Protein AF-U2RTI6-F1 (afdb_monomer_lite)

Sequence (195 aa):
MFDGVLSLDVLSGPFPVLLFVAAAGVLIALLVRRPSARWLRRVALAAVGGLAAAIVVWLVCVRWLNLFGESLGAGNYAWLAAAFCGVALCAVSIGSRPRWRTVVAIVGIPVFLAAATVGINANYGLNRTLGGLLAITVPKPIALTPPTSAAHRYDTELWKHWRAPSDMPARGEVGTVRIPPTASGFRAREAGLYL

Radius of gyration: 24.18 Å; chains: 1; bounding box: 56×40×69 Å

Organism: NCBI:txid1358026

Structure (mmCIF, N/CA/C/O backbone):
data_AF-U2RTI6-F1
#
_entry.id   AF-U2RTI6-F1
#
loop_
_atom_site.group_PDB
_atom_site.id
_atom_site.type_symbol
_atom_site.label_atom_id
_atom_site.label_alt_id
_atom_site.label_comp_id
_atom_site.label_asym_id
_atom_site.label_entity_id
_atom_site.label_seq_id
_atom_site.pdbx_PDB_ins_code
_atom_site.Cartn_x
_atom_site.Cartn_y
_atom_site.Cartn_z
_atom_site.occupancy
_atom_site.B_iso_or_equiv
_atom_site.auth_seq_id
_atom_site.auth_comp_id
_atom_site.auth_asym_id
_atom_site.auth_atom_id
_atom_site.pdbx_PDB_model_num
ATOM 1 N N . MET A 1 1 ? 8.042 -23.537 -9.813 1.00 62.69 1 MET A N 1
ATOM 2 C CA . MET A 1 1 ? 6.791 -23.943 -9.104 1.00 62.69 1 MET A CA 1
ATOM 3 C C . MET A 1 1 ? 6.006 -22.737 -8.584 1.00 62.69 1 MET A C 1
ATOM 5 O O . MET A 1 1 ? 4.786 -22.772 -8.655 1.00 62.69 1 MET A O 1
ATOM 9 N N . PHE A 1 2 ? 6.654 -21.654 -8.129 1.00 80.44 2 PHE A N 1
ATOM 10 C CA . PHE A 1 2 ? 5.968 -20.412 -7.720 1.00 80.44 2 PHE A CA 1
ATOM 11 C C . PHE A 1 2 ? 5.831 -19.360 -8.838 1.00 80.44 2 PHE A 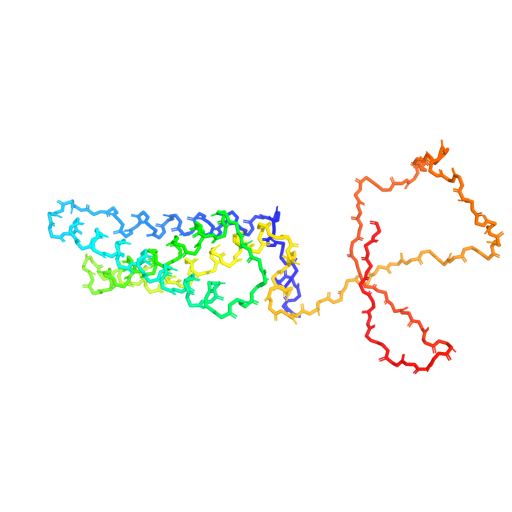C 1
ATOM 13 O O . PHE A 1 2 ? 5.302 -18.278 -8.601 1.00 80.44 2 PHE A O 1
ATOM 20 N N . ASP A 1 3 ? 6.261 -19.671 -10.061 1.00 80.00 3 ASP A N 1
ATOM 21 C CA . ASP A 1 3 ? 6.364 -18.718 -11.178 1.00 80.00 3 ASP A CA 1
ATOM 22 C C . ASP A 1 3 ? 5.008 -18.101 -11.564 1.00 80.00 3 ASP A C 1
ATOM 24 O O . ASP A 1 3 ? 4.929 -16.919 -11.899 1.00 80.00 3 ASP A O 1
ATOM 28 N N . GLY A 1 4 ? 3.913 -18.859 -11.426 1.00 82.38 4 GLY A N 1
ATOM 29 C CA . GLY A 1 4 ? 2.549 -18.352 -11.622 1.00 82.38 4 GLY A CA 1
ATOM 30 C C . GLY A 1 4 ? 2.143 -17.291 -10.594 1.00 82.38 4 GLY A C 1
ATOM 31 O O . GLY A 1 4 ? 1.571 -16.270 -10.954 1.00 82.38 4 GLY A O 1
ATOM 32 N N . VAL A 1 5 ? 2.497 -17.485 -9.319 1.00 83.38 5 VAL A N 1
ATOM 33 C CA . VAL A 1 5 ? 2.220 -16.502 -8.257 1.00 83.38 5 VAL A CA 1
ATOM 34 C C . VAL A 1 5 ? 3.103 -15.271 -8.443 1.00 83.38 5 VAL A C 1
ATOM 36 O O . VAL A 1 5 ? 2.623 -14.145 -8.397 1.00 83.38 5 VAL A O 1
ATOM 39 N N . LEU A 1 6 ? 4.390 -15.472 -8.726 1.00 84.88 6 LEU A N 1
ATOM 40 C CA . LEU A 1 6 ? 5.353 -14.388 -8.923 1.00 84.88 6 LEU A CA 1
ATOM 41 C C . LEU A 1 6 ? 5.080 -13.559 -10.187 1.00 84.88 6 LEU A C 1
ATOM 43 O O . LEU A 1 6 ? 5.524 -12.417 -10.273 1.00 84.88 6 LEU A O 1
ATOM 47 N N . SER A 1 7 ? 4.342 -14.098 -11.157 1.00 84.06 7 SER A N 1
ATOM 48 C CA . SER A 1 7 ? 3.951 -13.387 -12.378 1.00 84.06 7 SER A CA 1
ATOM 49 C C . SER A 1 7 ? 2.594 -12.684 -12.295 1.00 84.06 7 SER A C 1
ATOM 51 O O . SER A 1 7 ? 2.225 -12.016 -13.262 1.00 84.06 7 SER A O 1
ATOM 53 N N . LEU A 1 8 ? 1.880 -12.778 -11.162 1.00 84.38 8 LEU A N 1
ATOM 54 C CA . LEU A 1 8 ? 0.635 -12.039 -10.940 1.00 84.38 8 LEU A CA 1
ATOM 55 C C . LEU A 1 8 ? 0.866 -10.535 -11.094 1.00 84.38 8 LEU A C 1
ATOM 57 O O . LEU A 1 8 ? 1.773 -9.983 -10.469 1.00 84.38 8 LEU A O 1
ATOM 61 N N . ASP A 1 9 ? 0.022 -9.894 -11.905 1.00 85.38 9 ASP A N 1
ATOM 62 C CA . ASP A 1 9 ? 0.059 -8.452 -12.141 1.00 85.38 9 ASP A CA 1
ATOM 63 C C . ASP A 1 9 ? -0.489 -7.700 -10.915 1.00 85.38 9 ASP A C 1
ATOM 65 O O . ASP A 1 9 ? -1.642 -7.886 -10.510 1.00 85.38 9 ASP A O 1
ATOM 69 N N . VAL A 1 10 ? 0.361 -6.861 -10.322 1.00 87.62 10 VAL A N 1
ATOM 70 C CA . VAL A 1 10 ? 0.075 -6.059 -9.120 1.00 87.62 10 VAL A CA 1
ATOM 71 C C . VAL A 1 10 ? -0.213 -4.589 -9.434 1.00 87.62 10 VAL A C 1
ATOM 73 O O . VAL A 1 10 ? -0.367 -3.793 -8.513 1.00 87.62 10 VAL A O 1
ATOM 76 N N . LEU A 1 11 ? -0.297 -4.221 -10.713 1.00 84.75 11 LEU A N 1
ATOM 77 C CA . LEU A 1 11 ? -0.653 -2.878 -11.175 1.00 84.75 11 LEU A CA 1
ATOM 78 C C . LEU A 1 11 ? -2.063 -2.848 -11.769 1.00 84.75 11 LEU A C 1
ATOM 80 O O . LEU A 1 11 ? -2.879 -2.015 -11.390 1.00 84.75 11 LEU A O 1
ATOM 84 N N . SER A 1 12 ? -2.345 -3.749 -12.708 1.00 80.50 12 SER A N 1
ATOM 85 C CA . SER A 1 12 ? -3.535 -3.707 -13.573 1.00 80.50 12 SER A CA 1
ATOM 86 C C . SER A 1 12 ? -4.418 -4.953 -13.462 1.00 80.50 12 SER A C 1
ATOM 88 O O . SER A 1 12 ? -5.450 -5.039 -14.124 1.00 80.50 12 SER A O 1
ATOM 90 N N . GLY A 1 13 ? -3.994 -5.947 -12.678 1.00 82.50 13 GLY A N 1
ATOM 91 C CA . GLY A 1 13 ? -4.678 -7.231 -12.549 1.00 82.50 13 GLY A CA 1
ATOM 92 C C . GLY A 1 13 ? -5.863 -7.235 -11.570 1.00 82.50 13 GLY A C 1
ATOM 93 O O . GLY A 1 13 ? -6.182 -6.228 -10.939 1.00 82.50 13 GLY A O 1
ATOM 94 N N . PRO A 1 14 ? -6.501 -8.402 -11.368 1.00 87.25 14 PRO A N 1
ATOM 95 C CA . PRO A 1 14 ? -7.528 -8.579 -10.337 1.00 87.25 14 PRO A CA 1
ATOM 96 C C . PRO A 1 14 ? -6.951 -8.526 -8.914 1.00 87.25 14 PRO A C 1
ATOM 98 O O . PRO A 1 14 ? -7.682 -8.272 -7.959 1.00 87.25 14 PRO A O 1
ATOM 101 N N . PHE A 1 15 ? -5.646 -8.763 -8.751 1.00 90.12 15 PHE A N 1
ATOM 102 C CA . PHE A 1 15 ? -5.005 -8.862 -7.443 1.00 90.12 15 PHE A CA 1
ATOM 103 C C . PHE A 1 15 ? -5.108 -7.569 -6.608 1.00 90.12 15 PHE A C 1
ATOM 105 O O . PHE A 1 15 ? -5.599 -7.660 -5.480 1.00 90.12 15 PHE A O 1
ATOM 112 N N . PRO A 1 16 ? -4.746 -6.370 -7.117 1.00 92.25 16 PRO A N 1
ATOM 113 C CA . PRO A 1 16 ? -4.926 -5.120 -6.374 1.00 92.25 16 PRO A CA 1
ATOM 114 C C . PRO A 1 16 ? -6.377 -4.883 -5.955 1.00 92.25 16 PRO A C 1
ATOM 116 O O . PRO A 1 16 ? -6.635 -4.507 -4.815 1.00 92.25 16 PRO A O 1
ATOM 119 N N . VAL A 1 17 ? -7.335 -5.177 -6.842 1.00 94.00 17 VAL A N 1
ATOM 120 C CA . VAL A 1 17 ? -8.769 -5.030 -6.550 1.00 94.00 17 VAL A CA 1
ATOM 121 C C . VAL A 1 17 ? -9.174 -5.932 -5.386 1.00 94.00 17 VAL A C 1
ATOM 123 O O . VAL A 1 17 ? -9.771 -5.455 -4.424 1.00 94.00 17 VAL A O 1
ATOM 126 N N . LEU A 1 18 ? -8.810 -7.217 -5.428 1.00 95.38 18 LEU A N 1
ATOM 127 C CA . LEU A 1 18 ? -9.113 -8.167 -4.354 1.00 95.38 18 LEU A CA 1
ATOM 128 C C . LEU A 1 18 ? -8.464 -7.762 -3.026 1.00 95.38 18 LEU A C 1
ATOM 130 O O . LEU A 1 18 ? -9.099 -7.865 -1.978 1.00 95.38 18 LEU A O 1
ATOM 134 N N . LEU A 1 19 ? -7.228 -7.264 -3.062 1.00 96.06 19 LEU A N 1
ATOM 135 C CA . LEU A 1 19 ? -6.518 -6.793 -1.876 1.00 96.06 19 LEU A CA 1
ATOM 136 C C . LEU A 1 19 ? -7.187 -5.557 -1.260 1.00 96.06 19 LEU A C 1
ATOM 138 O O . LEU A 1 19 ? -7.370 -5.499 -0.044 1.00 96.06 19 LEU A O 1
ATOM 142 N N . PHE A 1 20 ? -7.610 -4.593 -2.080 1.00 96.62 20 PHE A N 1
ATOM 143 C CA . PHE A 1 20 ? -8.332 -3.410 -1.607 1.00 96.62 20 PHE A CA 1
ATOM 144 C C . PHE A 1 20 ? -9.724 -3.757 -1.078 1.00 96.62 20 PHE A C 1
ATOM 146 O O . PHE A 1 20 ? -10.130 -3.233 -0.040 1.00 96.62 20 PHE A O 1
ATOM 153 N N . VAL A 1 21 ? -10.429 -4.692 -1.721 1.00 97.69 21 VAL A N 1
ATOM 154 C CA . VAL A 1 21 ? -11.700 -5.230 -1.215 1.00 97.69 21 VAL A CA 1
ATOM 155 C C . VAL A 1 21 ? -11.493 -5.937 0.125 1.00 97.69 21 VAL A C 1
ATOM 157 O O . VAL A 1 21 ? -12.275 -5.721 1.050 1.00 97.69 21 VAL A O 1
ATOM 160 N N . ALA A 1 22 ? -10.424 -6.721 0.283 1.00 98.00 22 ALA A N 1
ATOM 161 C CA . ALA A 1 22 ? -10.091 -7.356 1.555 1.00 98.00 22 ALA A CA 1
ATOM 162 C C . ALA A 1 22 ? -9.787 -6.318 2.650 1.00 98.00 22 ALA A C 1
ATOM 164 O O . ALA A 1 22 ? -10.312 -6.431 3.758 1.00 98.00 22 ALA A O 1
ATOM 165 N N . ALA A 1 23 ? -9.010 -5.274 2.343 1.00 98.25 23 ALA A N 1
ATOM 166 C CA . ALA A 1 23 ? -8.721 -4.182 3.274 1.00 98.25 23 ALA A CA 1
ATOM 167 C C . ALA A 1 23 ? -9.995 -3.426 3.696 1.00 98.25 23 ALA A C 1
ATOM 169 O O . ALA A 1 23 ? -10.208 -3.178 4.886 1.00 98.25 23 ALA A O 1
ATOM 170 N N . ALA A 1 24 ? -10.883 -3.123 2.745 1.00 98.19 24 ALA A N 1
ATOM 171 C CA . ALA A 1 24 ? -12.187 -2.527 3.025 1.00 98.19 24 ALA A CA 1
ATOM 172 C C . ALA A 1 24 ? -13.065 -3.461 3.876 1.00 98.19 24 ALA A C 1
ATOM 174 O O . ALA A 1 24 ? -13.686 -3.020 4.842 1.00 98.19 24 ALA A O 1
ATOM 175 N N . GLY A 1 25 ? -13.067 -4.762 3.579 1.00 98.12 25 GLY A N 1
ATOM 176 C CA . GLY A 1 25 ? -13.774 -5.780 4.351 1.00 98.12 25 GLY A CA 1
ATOM 177 C C . GLY A 1 25 ? -13.293 -5.862 5.799 1.00 98.12 25 GLY A C 1
ATOM 178 O O . GLY A 1 25 ? -14.116 -5.875 6.712 1.00 98.12 25 GLY A O 1
ATOM 179 N N . VAL A 1 26 ? -11.977 -5.833 6.034 1.00 97.94 26 VAL A N 1
ATOM 180 C CA . VAL A 1 26 ? -11.382 -5.761 7.381 1.00 97.94 26 VAL A CA 1
ATOM 181 C C . VAL A 1 26 ? -11.828 -4.489 8.098 1.00 97.94 26 VAL A C 1
ATOM 183 O O . VAL A 1 26 ? -12.285 -4.555 9.242 1.00 97.94 26 VAL A O 1
ATOM 186 N N . LEU A 1 27 ? -11.737 -3.335 7.430 1.00 97.81 27 LEU A N 1
ATOM 187 C CA . LEU A 1 27 ? -12.142 -2.047 7.989 1.00 97.81 27 LEU A CA 1
ATOM 188 C C . LEU A 1 27 ? -13.609 -2.080 8.441 1.00 97.81 27 LEU A C 1
ATOM 190 O O . LEU A 1 27 ? -13.915 -1.782 9.598 1.00 97.81 27 LEU A O 1
ATOM 194 N N . ILE A 1 28 ? -14.507 -2.515 7.555 1.00 97.31 28 ILE A N 1
ATOM 195 C CA . ILE A 1 28 ? -15.941 -2.655 7.829 1.00 97.31 28 ILE A CA 1
ATOM 196 C C . ILE A 1 28 ? -16.163 -3.647 8.972 1.00 97.31 28 ILE A C 1
ATOM 198 O O . ILE A 1 28 ? -16.856 -3.330 9.938 1.00 97.31 28 ILE A O 1
ATOM 202 N N . ALA A 1 29 ? -15.533 -4.821 8.924 1.00 96.12 29 ALA A N 1
ATOM 203 C CA . ALA A 1 29 ? -15.685 -5.848 9.945 1.00 96.12 29 ALA A CA 1
ATOM 204 C C . ALA A 1 29 ? -15.277 -5.343 11.339 1.00 96.12 29 ALA A C 1
ATOM 206 O O . ALA A 1 29 ? -15.943 -5.663 12.327 1.00 96.12 29 ALA A O 1
ATOM 207 N N . LEU A 1 30 ? -14.230 -4.517 11.445 1.00 95.31 30 LEU A N 1
ATOM 208 C CA . LEU A 1 30 ? -13.786 -3.931 12.713 1.00 95.31 30 LEU A CA 1
ATOM 209 C C . LEU A 1 30 ? -14.650 -2.746 13.168 1.00 95.31 30 LEU A C 1
ATOM 211 O O . LEU A 1 30 ? -14.889 -2.613 14.376 1.00 95.31 30 LEU A O 1
ATOM 215 N N . LEU A 1 31 ? -15.149 -1.917 12.250 1.00 94.81 31 LEU A N 1
ATOM 216 C CA . LEU A 1 31 ? 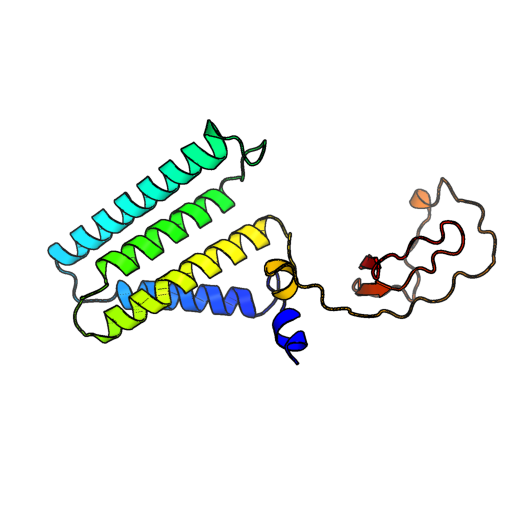-15.951 -0.733 12.576 1.00 94.81 31 LEU A CA 1
ATOM 217 C C . LEU A 1 31 ? -17.419 -1.054 12.874 1.00 94.81 31 LEU A C 1
ATOM 219 O O . LEU A 1 31 ? -17.979 -0.480 13.811 1.00 94.81 31 LEU A O 1
ATOM 223 N N . VAL A 1 32 ? -18.028 -1.991 12.141 1.00 92.56 32 VAL A N 1
ATOM 224 C CA . VAL A 1 32 ? -19.442 -2.364 12.282 1.00 92.56 32 VAL A CA 1
ATOM 225 C C . VAL A 1 32 ? -19.639 -3.140 13.579 1.00 92.56 32 VAL A C 1
ATOM 227 O O . VAL A 1 32 ? -19.458 -4.355 13.654 1.00 92.56 32 VAL A O 1
ATOM 230 N N . ARG A 1 33 ? -19.990 -2.419 14.642 1.00 88.69 33 ARG A N 1
ATOM 231 C CA . ARG A 1 33 ? -20.415 -2.948 15.943 1.00 88.69 33 ARG A CA 1
ATOM 232 C C . ARG A 1 33 ? -21.410 -1.979 16.578 1.00 88.69 33 ARG A C 1
ATOM 234 O O . ARG A 1 33 ? -21.496 -0.832 16.148 1.00 88.69 33 ARG A O 1
ATOM 241 N N . ARG A 1 34 ? -22.138 -2.417 17.617 1.00 85.75 34 ARG A N 1
ATOM 242 C CA . ARG A 1 34 ? -23.064 -1.531 18.346 1.00 85.75 34 ARG A CA 1
ATOM 243 C C . ARG A 1 34 ? -22.311 -0.268 18.799 1.00 85.75 34 ARG A C 1
ATOM 245 O O . ARG A 1 34 ? -21.327 -0.405 19.539 1.00 85.75 34 ARG A O 1
ATOM 252 N N . PRO A 1 35 ? -22.713 0.929 18.336 1.00 81.31 35 PRO A N 1
ATOM 253 C CA . PRO A 1 35 ? -21.982 2.148 18.627 1.00 81.31 35 PRO A CA 1
ATOM 254 C C . PRO A 1 35 ? -22.082 2.433 20.124 1.00 81.31 35 PRO A C 1
ATOM 256 O O . PRO A 1 35 ? -23.162 2.486 20.701 1.00 81.31 35 PRO A O 1
ATOM 259 N N . SER A 1 36 ? -20.930 2.580 20.769 1.00 91.75 36 SER A N 1
ATOM 260 C CA . SER A 1 36 ? -20.842 3.028 22.156 1.00 91.75 36 SER A CA 1
ATOM 261 C C . SER A 1 36 ? -19.836 4.162 22.228 1.00 91.75 36 SER A C 1
ATOM 263 O O . SER A 1 36 ? -18.817 4.130 21.535 1.00 91.75 36 SER A O 1
ATOM 265 N N . ALA A 1 37 ? -20.069 5.142 23.101 1.00 92.62 37 ALA A N 1
ATOM 266 C CA . ALA A 1 37 ? -19.155 6.274 23.267 1.00 92.62 37 ALA A CA 1
ATOM 267 C C . ALA A 1 37 ? -17.725 5.829 23.627 1.00 92.62 37 ALA A C 1
ATOM 269 O O . ALA A 1 37 ? -16.750 6.489 23.282 1.00 92.62 37 ALA A O 1
ATOM 270 N N . ARG A 1 38 ? -17.567 4.689 24.316 1.00 92.12 38 ARG A N 1
ATOM 271 C CA . ARG A 1 38 ? -16.248 4.095 24.592 1.00 92.12 38 ARG A CA 1
ATOM 272 C C . ARG A 1 38 ? -15.581 3.577 23.318 1.00 92.12 38 ARG A C 1
ATOM 274 O O . ARG A 1 38 ? -14.394 3.812 23.132 1.00 92.12 38 ARG A O 1
ATOM 281 N N . TRP A 1 39 ? -16.323 2.890 22.449 1.00 93.00 39 TRP A N 1
ATOM 282 C CA . TRP A 1 39 ? -15.784 2.398 21.182 1.00 93.00 39 TRP A CA 1
ATOM 283 C C . TRP A 1 39 ? -15.445 3.538 20.219 1.00 93.00 39 TRP A C 1
ATOM 285 O O . TRP A 1 39 ? -14.333 3.574 19.706 1.00 93.00 39 TRP A O 1
ATOM 295 N N . LEU A 1 40 ? -16.352 4.501 20.039 1.00 93.94 40 LEU A N 1
ATOM 296 C CA . LEU A 1 40 ? -16.123 5.648 19.157 1.00 93.94 40 LEU A CA 1
ATOM 297 C C . LEU A 1 40 ? -14.894 6.457 19.589 1.00 93.94 40 LEU A C 1
ATOM 299 O O . LEU A 1 40 ? -14.059 6.785 18.753 1.00 93.94 40 LEU A O 1
ATOM 303 N N . ARG A 1 41 ? -14.713 6.684 20.900 1.00 95.19 41 ARG A N 1
ATOM 304 C CA . ARG A 1 41 ? -13.489 7.308 21.428 1.00 95.19 41 ARG A CA 1
ATOM 305 C C . ARG A 1 41 ? -12.234 6.493 21.123 1.00 95.19 41 ARG A C 1
ATOM 307 O O . ARG A 1 41 ? -11.230 7.076 20.741 1.00 95.19 41 ARG A O 1
ATOM 314 N N . ARG A 1 42 ? -12.272 5.162 21.254 1.00 94.94 42 ARG A N 1
ATOM 315 C CA . ARG A 1 42 ? -11.124 4.302 20.907 1.00 94.94 42 ARG A CA 1
ATOM 316 C C . ARG A 1 42 ? -10.766 4.392 19.426 1.00 94.94 42 ARG A C 1
ATOM 318 O O . ARG A 1 42 ? -9.589 4.486 19.115 1.00 94.94 42 ARG A O 1
ATOM 325 N N . VAL A 1 43 ? -11.759 4.392 18.536 1.00 95.56 43 VAL A N 1
ATOM 326 C CA . VAL A 1 43 ? -11.537 4.558 17.089 1.00 95.56 43 VAL A CA 1
ATOM 327 C C . VAL A 1 43 ? -10.953 5.930 16.782 1.00 95.56 43 VAL A C 1
ATOM 329 O O . VAL A 1 43 ? -9.972 6.011 16.054 1.00 95.56 43 VAL A O 1
ATOM 332 N N . ALA A 1 44 ? -11.508 6.995 17.366 1.00 96.88 44 ALA A N 1
ATOM 333 C CA . ALA A 1 44 ? -11.001 8.349 17.174 1.00 96.88 44 ALA A CA 1
ATOM 334 C C . ALA A 1 44 ? -9.544 8.477 17.648 1.00 96.88 44 ALA A C 1
ATOM 336 O O . ALA A 1 44 ? -8.701 8.978 16.911 1.00 96.88 44 ALA A O 1
ATOM 337 N N . LEU A 1 45 ? -9.224 7.953 18.836 1.00 97.88 45 LEU A N 1
ATOM 338 C CA . LEU A 1 45 ? -7.854 7.935 19.353 1.00 97.88 45 LEU A CA 1
ATOM 339 C C . LEU A 1 45 ? -6.916 7.090 18.484 1.00 97.88 45 LEU A C 1
ATOM 341 O O . LEU A 1 45 ? -5.781 7.495 18.259 1.00 97.88 45 LEU A O 1
ATOM 345 N N . ALA A 1 46 ? -7.380 5.952 17.961 1.00 97.62 46 ALA A N 1
ATOM 346 C CA . ALA A 1 46 ? -6.599 5.132 17.038 1.00 97.62 46 ALA A CA 1
ATOM 347 C C . ALA A 1 46 ? -6.315 5.865 15.721 1.00 97.62 46 ALA A C 1
ATOM 349 O O . ALA A 1 46 ? -5.187 5.834 15.244 1.00 97.62 46 ALA A O 1
ATOM 350 N N . ALA A 1 47 ? -7.307 6.559 15.158 1.00 98.19 47 ALA A N 1
ATOM 351 C CA . ALA A 1 47 ? -7.137 7.347 13.942 1.00 98.19 47 ALA A CA 1
ATOM 352 C C . ALA A 1 47 ? -6.155 8.509 14.158 1.00 98.19 47 ALA A C 1
ATOM 354 O O . ALA A 1 47 ? -5.244 8.695 13.359 1.00 98.19 47 ALA A O 1
ATOM 355 N N . VAL A 1 48 ? -6.283 9.243 15.268 1.00 98.50 48 VAL A N 1
ATOM 356 C CA . VAL A 1 48 ? -5.351 10.326 15.623 1.00 98.50 48 VAL A CA 1
ATOM 357 C C . VAL A 1 48 ? -3.940 9.784 15.854 1.00 98.50 48 VAL A C 1
ATOM 359 O O . VAL A 1 48 ? -2.984 10.332 15.315 1.00 98.50 48 VAL A O 1
ATOM 362 N N . GLY A 1 49 ? -3.798 8.692 16.609 1.00 98.56 49 GLY A N 1
ATOM 363 C CA . GLY A 1 49 ? -2.503 8.063 16.875 1.00 98.56 49 GLY A CA 1
ATOM 364 C C . GLY A 1 49 ? -1.841 7.511 15.612 1.00 98.56 49 GLY A C 1
ATOM 365 O O . GLY A 1 49 ? -0.647 7.715 15.408 1.00 98.56 49 GLY A O 1
ATOM 366 N N . GLY A 1 50 ? -2.615 6.870 14.733 1.00 98.56 50 GLY A N 1
ATOM 367 C CA . GLY A 1 50 ? -2.142 6.396 13.433 1.00 98.56 50 GLY A CA 1
ATOM 368 C C . GLY A 1 50 ? -1.697 7.547 12.533 1.00 98.56 50 GLY A C 1
ATOM 369 O O . GLY A 1 50 ? -0.597 7.513 11.988 1.00 98.56 50 GLY A O 1
ATOM 370 N N . LEU A 1 51 ? -2.495 8.610 12.436 1.00 98.62 51 LEU A N 1
ATOM 371 C CA . LEU A 1 51 ? -2.131 9.786 11.649 1.00 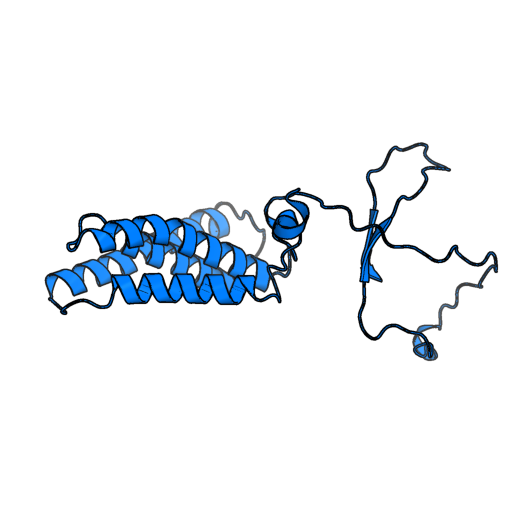98.62 51 LEU A CA 1
ATOM 372 C C . LEU A 1 51 ? -0.872 10.471 12.198 1.00 98.62 51 LEU A C 1
ATOM 374 O O . LEU A 1 51 ? 0.017 10.817 11.427 1.00 98.62 51 LEU A O 1
ATOM 378 N N . ALA A 1 52 ? -0.757 10.614 13.520 1.00 98.69 52 ALA A N 1
ATOM 379 C CA . ALA A 1 52 ? 0.440 11.154 14.157 1.00 98.69 52 ALA A CA 1
ATOM 380 C C . ALA A 1 52 ? 1.679 10.297 13.850 1.00 98.69 52 ALA A C 1
ATOM 382 O O . ALA A 1 52 ? 2.720 10.841 13.492 1.00 98.69 52 ALA A O 1
ATOM 383 N N . ALA A 1 53 ? 1.564 8.967 13.911 1.00 98.56 53 ALA A N 1
ATOM 384 C CA . ALA A 1 53 ? 2.650 8.061 13.542 1.00 98.56 53 ALA A CA 1
ATOM 385 C C . ALA A 1 53 ? 3.047 8.202 12.061 1.00 98.56 53 ALA A C 1
ATOM 387 O O . ALA A 1 53 ? 4.236 8.289 11.758 1.00 98.56 53 ALA A O 1
ATOM 388 N N . ALA A 1 54 ? 2.077 8.307 11.145 1.00 98.38 54 ALA A N 1
ATOM 389 C CA . ALA A 1 54 ? 2.348 8.565 9.729 1.00 98.38 54 ALA A CA 1
ATOM 390 C C . ALA A 1 54 ? 3.072 9.903 9.513 1.00 98.38 54 ALA A C 1
ATOM 392 O O . ALA A 1 54 ? 4.017 9.967 8.729 1.00 98.38 54 ALA A O 1
ATOM 393 N N . ILE A 1 55 ? 2.670 10.958 10.231 1.00 98.44 55 ILE A N 1
ATOM 394 C CA . ILE A 1 55 ? 3.327 12.272 10.186 1.00 98.44 55 ILE A CA 1
ATOM 395 C C . ILE A 1 55 ? 4.760 12.178 10.706 1.00 98.44 55 ILE A C 1
ATOM 397 O O . ILE A 1 55 ? 5.657 12.732 10.080 1.00 98.44 55 ILE A O 1
ATOM 401 N N . VAL A 1 56 ? 5.000 11.467 11.811 1.00 98.56 56 VAL A N 1
ATOM 402 C CA . VAL A 1 56 ? 6.354 11.256 12.345 1.00 98.56 56 VAL A CA 1
ATOM 403 C C . VAL A 1 56 ? 7.225 10.520 11.329 1.00 98.56 56 VAL A C 1
ATOM 405 O O . VAL A 1 56 ? 8.339 10.958 11.061 1.00 98.56 56 VAL A O 1
ATOM 408 N N . VAL A 1 57 ? 6.718 9.452 10.706 1.00 97.94 57 VAL A N 1
ATOM 409 C CA . VAL A 1 57 ? 7.456 8.716 9.666 1.00 97.94 57 VAL A CA 1
ATOM 410 C C . VAL A 1 57 ? 7.737 9.598 8.454 1.00 97.94 57 VAL A C 1
ATOM 412 O O . VAL A 1 57 ? 8.860 9.614 7.962 1.00 97.94 57 VAL A O 1
ATOM 415 N N . TRP A 1 58 ? 6.760 10.379 7.997 1.00 97.50 58 TRP A N 1
ATOM 416 C CA . TRP A 1 58 ? 6.972 11.347 6.924 1.00 97.50 58 TRP A CA 1
ATOM 417 C C . TRP A 1 58 ? 8.026 12.401 7.298 1.00 97.50 58 TRP A C 1
ATOM 419 O O . TRP A 1 58 ? 8.939 12.657 6.513 1.00 97.50 58 TRP A O 1
ATOM 429 N N . LEU A 1 59 ? 7.950 12.977 8.501 1.00 97.69 59 LEU A N 1
ATOM 430 C CA . LEU A 1 59 ? 8.914 13.964 8.988 1.00 97.69 59 LEU A CA 1
ATOM 431 C C . LEU A 1 59 ? 10.326 13.382 9.019 1.00 97.69 59 LEU A C 1
ATOM 433 O O . LEU A 1 59 ? 11.249 13.975 8.471 1.00 97.69 59 LEU A O 1
ATOM 437 N N . VAL A 1 60 ? 10.493 12.204 9.613 1.00 98.06 60 VAL A N 1
ATOM 438 C CA . VAL A 1 60 ? 11.804 11.567 9.743 1.00 98.06 60 VAL A CA 1
ATOM 439 C C . VAL A 1 60 ? 12.335 11.150 8.371 1.00 98.06 60 VAL A C 1
ATOM 441 O O . VAL A 1 60 ? 13.414 11.583 7.980 1.00 98.06 60 VAL A O 1
ATOM 444 N N . CYS A 1 61 ? 11.589 10.350 7.610 1.00 97.25 61 CYS A N 1
ATOM 445 C CA . CYS A 1 61 ? 12.088 9.737 6.378 1.00 97.25 61 CYS A CA 1
ATOM 446 C C . CYS A 1 61 ? 12.144 10.708 5.193 1.00 97.25 61 CYS A C 1
ATOM 448 O O . CYS A 1 61 ? 13.102 10.681 4.422 1.00 97.25 61 CYS A O 1
ATOM 450 N N . V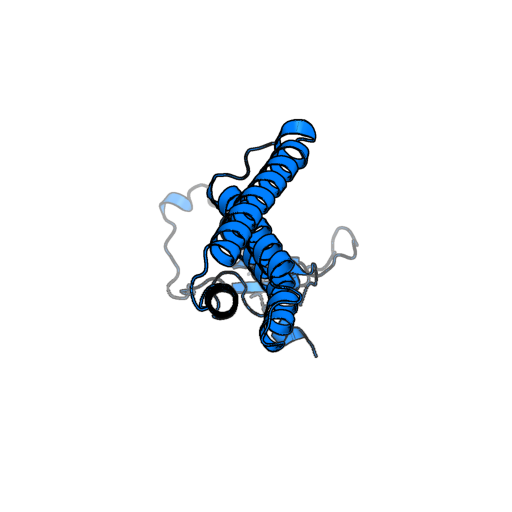AL A 1 62 ? 11.124 11.551 5.022 1.00 95.81 62 VAL A N 1
ATOM 451 C CA . VAL A 1 62 ? 11.010 12.430 3.848 1.00 95.81 62 VAL A CA 1
ATOM 452 C C . VAL A 1 62 ? 11.599 13.802 4.139 1.00 95.81 62 VAL A C 1
ATOM 454 O O . VAL A 1 62 ? 12.362 14.314 3.329 1.00 95.81 62 VAL A O 1
ATOM 457 N N . ARG A 1 63 ? 11.273 14.411 5.286 1.00 94.50 63 ARG A N 1
ATOM 458 C CA . ARG A 1 63 ? 11.695 15.790 5.571 1.00 94.50 63 ARG A CA 1
ATOM 459 C C . ARG A 1 63 ? 13.108 15.892 6.151 1.00 94.50 63 ARG A C 1
ATOM 461 O O . ARG A 1 63 ? 13.841 16.778 5.731 1.00 94.50 63 ARG A O 1
ATOM 468 N N . TRP A 1 64 ? 13.471 15.066 7.131 1.00 96.75 64 TRP A N 1
ATOM 469 C CA . TRP A 1 64 ? 14.749 15.189 7.848 1.00 96.75 64 TRP A CA 1
ATOM 470 C C . TRP A 1 64 ? 15.867 14.389 7.197 1.00 96.75 64 TRP A C 1
ATOM 472 O O . TRP A 1 64 ? 16.927 14.937 6.919 1.00 96.75 64 TRP A O 1
ATOM 482 N N . LEU A 1 65 ? 15.627 13.103 6.940 1.00 97.56 65 LEU A N 1
ATOM 483 C CA . LEU A 1 65 ? 16.615 12.222 6.318 1.00 97.56 65 LEU A CA 1
ATOM 484 C C . LEU A 1 65 ? 16.693 12.397 4.797 1.00 97.56 65 LEU A C 1
ATOM 486 O O . LEU A 1 65 ? 17.639 11.905 4.191 1.00 97.56 65 LEU A O 1
ATOM 490 N N . ASN A 1 66 ? 15.710 13.073 4.187 1.00 95.62 66 ASN A N 1
ATOM 491 C CA . ASN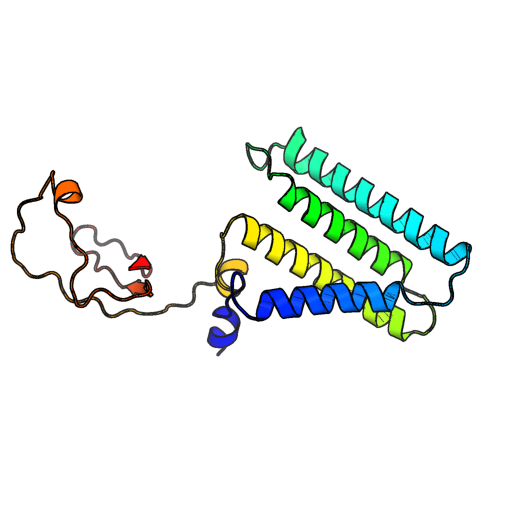 A 1 66 ? 15.610 13.293 2.742 1.00 95.62 66 ASN A CA 1
ATOM 492 C C . ASN A 1 66 ? 15.881 12.019 1.917 1.00 95.62 66 ASN A C 1
ATOM 494 O O . ASN A 1 66 ? 16.582 12.060 0.907 1.00 95.62 66 ASN A O 1
ATOM 498 N N . LEU A 1 67 ? 15.332 10.875 2.348 1.00 95.56 67 LEU A N 1
ATOM 499 C CA . LEU A 1 67 ? 15.658 9.565 1.764 1.00 95.56 67 LEU A CA 1
ATOM 500 C C . LEU A 1 67 ? 15.288 9.444 0.279 1.00 95.56 67 LEU A C 1
ATOM 502 O O . LEU A 1 67 ? 15.778 8.549 -0.401 1.00 95.56 67 LEU A O 1
ATOM 506 N N . PHE A 1 68 ? 14.416 10.325 -0.209 1.00 90.62 68 PHE A N 1
ATOM 507 C CA . PHE A 1 68 ? 13.859 10.267 -1.557 1.00 90.62 68 PHE A CA 1
ATOM 508 C C . PHE A 1 68 ? 14.300 11.429 -2.452 1.00 90.62 68 PHE A C 1
ATOM 510 O O . PHE A 1 68 ? 14.013 11.402 -3.641 1.00 90.62 68 PHE A O 1
ATOM 517 N N . GLY A 1 69 ? 14.964 12.458 -1.915 1.00 92.50 69 GLY A N 1
ATOM 518 C CA . GLY A 1 69 ? 15.386 13.646 -2.673 1.00 92.50 69 GLY A CA 1
ATOM 519 C C . GLY A 1 69 ? 14.252 14.580 -3.124 1.00 92.50 69 GLY A C 1
ATOM 520 O O . GLY A 1 69 ? 14.508 15.746 -3.414 1.00 92.50 69 GLY A O 1
ATOM 521 N N . GLU A 1 70 ? 13.008 14.103 -3.146 1.00 90.50 70 GLU A N 1
ATOM 522 C CA . GLU A 1 70 ? 11.829 14.855 -3.565 1.00 90.50 70 GLU A CA 1
ATOM 523 C C . GLU A 1 70 ? 10.565 14.484 -2.770 1.00 90.50 70 GLU A C 1
ATOM 525 O O . GLU A 1 70 ? 10.530 13.553 -1.958 1.00 90.50 70 GLU A O 1
ATOM 530 N N . SER A 1 71 ? 9.497 15.254 -2.994 1.00 91.56 71 SER A N 1
ATOM 531 C CA . SER A 1 71 ? 8.178 14.961 -2.434 1.00 91.56 71 SER A CA 1
ATOM 532 C C . SER A 1 71 ? 7.594 13.707 -3.080 1.00 91.56 71 SER A C 1
ATOM 534 O O . SER A 1 71 ? 7.500 13.619 -4.299 1.00 91.56 71 SER A O 1
ATOM 536 N N . LEU A 1 72 ? 7.092 12.781 -2.259 1.00 92.06 72 LEU A N 1
ATOM 537 C CA . LEU A 1 72 ? 6.417 11.576 -2.748 1.00 92.06 72 LEU A CA 1
ATOM 538 C C . LEU A 1 72 ? 5.042 11.881 -3.366 1.00 92.06 72 LEU A C 1
ATOM 540 O O . LEU A 1 72 ? 4.446 11.015 -3.995 1.00 92.06 72 LEU A O 1
ATOM 544 N N . GLY A 1 73 ? 4.507 13.087 -3.172 1.00 94.56 73 GLY A N 1
ATOM 545 C CA . GLY A 1 73 ? 3.186 13.469 -3.663 1.00 94.56 73 GLY A CA 1
ATOM 546 C C . GLY A 1 73 ? 2.028 13.012 -2.766 1.00 94.56 73 GLY A C 1
ATOM 547 O O . GLY A 1 73 ? 2.126 12.080 -1.964 1.00 94.56 73 GLY A O 1
ATOM 548 N N . ALA A 1 74 ? 0.892 13.701 -2.907 1.00 95.31 74 ALA A N 1
ATOM 549 C CA . ALA A 1 74 ? -0.256 13.565 -2.008 1.00 95.31 74 ALA A CA 1
ATOM 550 C C . ALA A 1 74 ? -0.851 12.147 -1.976 1.00 95.31 74 ALA A C 1
ATOM 552 O O . ALA A 1 74 ? -1.236 11.672 -0.909 1.00 95.31 74 ALA A O 1
ATOM 553 N N . GLY A 1 75 ? -0.880 11.450 -3.118 1.00 95.81 75 GLY A N 1
ATOM 554 C CA . GLY A 1 75 ? -1.391 10.079 -3.194 1.00 95.81 75 GLY A CA 1
ATOM 555 C C . GLY A 1 75 ? -0.604 9.103 -2.314 1.00 95.81 75 GLY A C 1
ATOM 556 O O . GLY A 1 75 ? -1.194 8.284 -1.612 1.00 95.81 75 GLY A O 1
ATOM 557 N N . ASN A 1 76 ? 0.723 9.228 -2.276 1.00 96.88 76 ASN A N 1
ATOM 558 C CA . ASN A 1 76 ? 1.579 8.363 -1.462 1.00 96.88 76 ASN A CA 1
ATOM 559 C C . ASN A 1 76 ? 1.476 8.692 0.032 1.00 96.88 76 ASN A C 1
ATOM 561 O O . ASN A 1 76 ? 1.461 7.788 0.867 1.00 96.88 76 ASN A O 1
ATOM 565 N N . TYR A 1 77 ? 1.309 9.970 0.378 1.00 97.19 77 TYR A N 1
ATOM 566 C CA . TYR A 1 77 ? 1.040 10.378 1.758 1.00 97.19 77 TYR A CA 1
ATOM 567 C C . TYR A 1 77 ? -0.329 9.901 2.258 1.00 97.19 77 TYR A C 1
ATOM 569 O O . TYR A 1 77 ? -0.448 9.507 3.418 1.00 97.19 77 TYR A O 1
ATOM 577 N N . ALA A 1 78 ? -1.342 9.857 1.389 1.00 97.88 78 ALA A N 1
ATOM 578 C CA . ALA A 1 78 ? -2.644 9.287 1.724 1.00 97.88 78 ALA A CA 1
ATOM 579 C C . ALA A 1 78 ? -2.550 7.779 2.011 1.00 97.88 78 ALA A C 1
ATOM 581 O O . ALA A 1 78 ? -3.097 7.319 3.013 1.00 97.88 78 ALA A O 1
ATOM 582 N N . TRP A 1 79 ? -1.806 7.018 1.199 1.00 98.19 79 TRP A N 1
ATOM 583 C CA . TRP A 1 79 ? -1.554 5.594 1.457 1.00 98.19 79 TRP A CA 1
ATOM 584 C C . TRP A 1 79 ? -0.791 5.356 2.759 1.00 98.19 79 TRP A C 1
ATOM 586 O O . TRP A 1 79 ? -1.159 4.464 3.525 1.00 98.19 79 TRP A O 1
ATOM 596 N N . LEU A 1 80 ? 0.221 6.180 3.042 1.00 98.12 80 LEU A N 1
ATOM 597 C CA . LEU A 1 80 ? 0.955 6.137 4.304 1.00 98.12 80 LEU A CA 1
ATOM 598 C C . LEU A 1 80 ? 0.005 6.354 5.493 1.00 98.12 80 LEU A C 1
ATOM 600 O O . LEU A 1 80 ? -0.054 5.524 6.398 1.00 98.12 80 LEU A O 1
ATOM 604 N N . ALA A 1 81 ? -0.794 7.423 5.469 1.00 98.38 81 ALA A N 1
ATOM 605 C CA . ALA A 1 81 ? -1.762 7.710 6.524 1.00 98.38 81 ALA A CA 1
ATOM 606 C C . ALA A 1 81 ? -2.798 6.584 6.688 1.00 98.38 81 ALA A C 1
ATOM 608 O O . ALA A 1 81 ? -3.070 6.154 7.810 1.00 98.38 81 ALA A O 1
ATOM 609 N N . ALA A 1 82 ? -3.340 6.064 5.583 1.00 98.25 82 ALA A N 1
ATOM 610 C CA . ALA A 1 82 ? -4.307 4.971 5.597 1.00 98.25 82 ALA A CA 1
ATOM 611 C C . ALA A 1 82 ? -3.730 3.695 6.231 1.00 98.25 82 ALA A C 1
ATOM 613 O O . ALA A 1 82 ? -4.405 3.073 7.054 1.00 98.25 82 ALA A O 1
ATOM 614 N N . ALA A 1 83 ? -2.480 3.337 5.913 1.00 98.44 83 ALA A N 1
ATOM 615 C CA . ALA A 1 83 ? -1.801 2.187 6.505 1.00 98.44 83 ALA A CA 1
ATOM 616 C C . ALA A 1 83 ? -1.686 2.319 8.026 1.00 98.44 83 ALA A C 1
ATOM 618 O O . ALA A 1 83 ? -2.120 1.431 8.759 1.00 98.44 83 ALA A O 1
ATOM 619 N N . PHE A 1 84 ? -1.155 3.443 8.515 1.00 98.69 84 PHE A N 1
ATOM 620 C CA . PHE A 1 84 ? -0.971 3.651 9.951 1.00 98.69 84 PHE A CA 1
ATOM 621 C C . PHE A 1 84 ? -2.302 3.729 10.708 1.00 98.69 84 PHE A C 1
ATOM 623 O O . PHE A 1 84 ? -2.428 3.132 11.777 1.00 98.69 84 PHE A O 1
ATOM 630 N N . CYS A 1 85 ? -3.318 4.398 10.158 1.00 98.69 85 CYS A N 1
ATOM 631 C CA . CYS A 1 85 ? -4.661 4.426 10.744 1.00 98.69 85 CYS A CA 1
ATOM 632 C C . CYS A 1 85 ? -5.308 3.033 10.777 1.00 98.69 85 CYS A C 1
ATOM 634 O O . CYS A 1 85 ? -5.895 2.653 11.792 1.00 98.69 85 CYS A O 1
ATOM 636 N N . GLY A 1 86 ? -5.180 2.253 9.699 1.00 98.38 86 GLY A N 1
ATOM 637 C CA . GLY A 1 86 ? -5.675 0.877 9.628 1.00 98.38 86 GLY A CA 1
ATOM 638 C C . GLY A 1 86 ? -4.994 -0.034 10.651 1.00 98.38 86 GLY A C 1
ATOM 639 O O . GLY A 1 86 ? -5.667 -0.741 11.401 1.00 98.38 86 GLY A O 1
ATOM 640 N N . VAL A 1 87 ? -3.665 0.044 10.762 1.00 98.69 87 VAL A N 1
ATOM 641 C CA . VAL A 1 87 ? -2.884 -0.709 11.756 1.00 98.69 87 VAL A CA 1
ATOM 642 C C . VAL A 1 87 ? -3.245 -0.294 13.183 1.00 98.69 87 VAL A C 1
ATOM 644 O O . VAL A 1 87 ? -3.456 -1.160 14.032 1.00 98.69 87 VAL A O 1
ATOM 647 N N . ALA A 1 88 ? -3.393 1.004 13.458 1.00 98.56 88 ALA A N 1
ATOM 648 C CA . ALA A 1 88 ? -3.822 1.489 14.768 1.00 98.56 88 ALA A CA 1
ATOM 649 C C . ALA A 1 88 ? -5.236 0.997 15.125 1.00 98.56 88 ALA A C 1
ATOM 651 O O . ALA A 1 88 ? -5.477 0.572 16.258 1.00 98.56 88 ALA A O 1
ATOM 652 N N . LEU A 1 89 ? -6.167 0.983 14.160 1.00 98.31 89 LEU A N 1
ATOM 653 C CA . LEU A 1 89 ? -7.509 0.424 14.344 1.00 98.31 89 LEU A CA 1
ATOM 654 C C . LEU A 1 89 ? -7.465 -1.077 14.665 1.00 98.31 89 LEU A C 1
ATOM 656 O O . LEU A 1 89 ? -8.203 -1.541 15.544 1.00 98.31 89 LEU A O 1
ATOM 660 N N . CYS A 1 90 ? -6.613 -1.836 13.971 1.00 98.19 90 CYS A N 1
ATOM 661 C CA . CYS A 1 90 ? -6.367 -3.239 14.283 1.00 98.19 90 CYS A CA 1
ATOM 662 C C . CYS A 1 90 ? -5.839 -3.384 15.713 1.00 98.19 90 CYS A C 1
ATOM 664 O O . CYS A 1 90 ? -6.421 -4.135 16.495 1.00 98.19 90 CYS A O 1
ATOM 666 N N . ALA A 1 91 ? -4.823 -2.607 16.095 1.00 97.62 91 ALA A N 1
ATOM 667 C CA . ALA A 1 91 ? -4.222 -2.656 17.426 1.00 97.62 91 ALA A CA 1
ATOM 668 C C . ALA A 1 91 ? -5.255 -2.434 18.543 1.00 97.62 91 ALA A C 1
ATOM 670 O O . ALA A 1 91 ? -5.352 -3.248 19.460 1.00 97.62 91 ALA A O 1
ATOM 671 N N . VAL A 1 92 ? -6.113 -1.411 18.436 1.00 96.31 92 VAL A N 1
ATOM 672 C CA . VAL A 1 92 ? -7.173 -1.169 19.441 1.00 96.31 92 VAL A CA 1
ATOM 673 C C . VAL A 1 92 ? -8.327 -2.178 19.381 1.00 96.31 92 VAL A C 1
ATOM 675 O O . VAL A 1 92 ? -9.175 -2.212 20.279 1.00 96.31 92 VAL A O 1
ATOM 678 N N . SER A 1 93 ? -8.397 -2.985 18.320 1.00 95.06 93 SER A N 1
ATOM 679 C CA . SER A 1 93 ? -9.394 -4.044 18.148 1.00 95.06 93 SER A CA 1
ATOM 680 C C . SER A 1 93 ? -8.922 -5.406 18.672 1.00 95.06 93 SER A C 1
ATOM 682 O O . SER A 1 93 ? -9.771 -6.265 18.932 1.00 95.06 93 SER A O 1
ATOM 684 N N . ILE A 1 94 ? -7.620 -5.601 18.906 1.00 94.75 94 ILE A N 1
ATOM 685 C CA . ILE A 1 94 ? -7.080 -6.796 19.571 1.00 94.75 94 ILE A CA 1
ATOM 686 C C . ILE A 1 94 ? -7.642 -6.881 20.998 1.00 94.75 94 ILE A C 1
ATOM 688 O O . ILE A 1 94 ? -7.717 -5.894 21.726 1.00 94.75 94 ILE A O 1
ATOM 692 N N . GLY A 1 95 ? -8.121 -8.064 21.388 1.00 89.44 95 GLY A N 1
ATOM 693 C CA . GLY A 1 95 ? -8.780 -8.285 22.680 1.00 89.44 95 GLY A CA 1
ATOM 694 C C . GLY A 1 95 ? -10.251 -7.849 22.726 1.00 89.44 95 GLY A C 1
ATOM 695 O O . GLY A 1 95 ? -10.925 -8.058 23.737 1.00 89.44 95 GLY A O 1
ATOM 696 N N . SER A 1 96 ? -10.797 -7.292 21.636 1.00 86.62 96 SER A N 1
ATOM 697 C CA . SER A 1 96 ? -12.234 -7.012 21.541 1.00 86.62 96 SER A CA 1
ATOM 698 C C . SER A 1 96 ? -13.051 -8.307 21.470 1.00 86.62 96 SER A C 1
ATOM 700 O O . SER A 1 96 ? -12.671 -9.274 20.809 1.00 86.62 96 SER A O 1
ATOM 702 N N . ARG A 1 97 ? -14.227 -8.309 22.113 1.00 86.88 97 ARG A N 1
ATOM 703 C CA . ARG A 1 97 ? -15.255 -9.346 21.933 1.00 86.88 97 ARG A CA 1
ATOM 704 C C . ARG A 1 97 ? -16.154 -8.995 20.739 1.00 86.88 97 ARG A C 1
ATOM 706 O O . ARG A 1 97 ? -16.426 -7.812 20.523 1.00 86.88 97 ARG A O 1
ATOM 713 N N . PRO A 1 98 ? -16.686 -9.993 20.014 1.00 90.44 98 PRO A N 1
ATOM 714 C CA . PRO A 1 98 ? -16.339 -11.424 20.051 1.00 90.44 98 PRO A CA 1
ATOM 715 C C . PRO A 1 98 ? -14.915 -11.710 19.533 1.00 90.44 98 PRO A C 1
ATOM 717 O O . PRO A 1 98 ? -14.361 -10.918 18.777 1.00 90.44 98 PRO A O 1
ATOM 720 N N . ARG A 1 99 ? -14.332 -12.859 19.924 1.00 93.12 99 ARG A N 1
ATOM 721 C CA . ARG A 1 99 ? -12.916 -13.212 19.663 1.00 93.12 99 ARG A CA 1
ATOM 722 C C . ARG A 1 99 ? -12.519 -13.188 18.180 1.00 93.12 99 ARG A C 1
ATOM 724 O O . ARG A 1 99 ? -11.367 -12.883 17.886 1.00 93.12 99 ARG A O 1
ATOM 731 N N . TRP A 1 100 ? -13.454 -13.414 17.251 1.00 94.62 100 TRP A N 1
ATOM 732 C CA . TRP A 1 100 ? -13.174 -13.330 15.811 1.00 94.62 100 TRP A CA 1
ATOM 733 C C . TRP A 1 100 ? -12.650 -11.948 15.390 1.00 94.62 100 TRP A C 1
ATOM 735 O O . TRP A 1 100 ? -11.845 -11.858 14.471 1.00 94.62 100 TRP A O 1
ATOM 745 N N . ARG A 1 101 ? -13.010 -10.872 16.105 1.00 93.56 101 ARG A N 1
ATOM 746 C CA . ARG A 1 101 ? -12.494 -9.519 15.835 1.00 93.56 101 ARG A CA 1
ATOM 747 C C . ARG A 1 101 ? -11.002 -9.396 16.095 1.00 93.56 101 ARG A C 1
ATOM 749 O O . ARG A 1 101 ? -10.334 -8.631 15.415 1.00 93.56 101 ARG A O 1
ATOM 756 N N . THR A 1 102 ? -10.485 -10.152 17.061 1.00 96.19 102 THR A N 1
ATOM 757 C CA . THR A 1 102 ? -9.041 -10.208 17.309 1.00 96.19 102 THR A CA 1
ATOM 758 C C . THR A 1 102 ? -8.332 -10.899 16.148 1.00 96.19 102 THR A C 1
ATOM 760 O O . THR A 1 102 ? -7.319 -10.396 15.683 1.00 96.19 102 THR A O 1
ATOM 763 N N . VAL A 1 103 ? -8.903 -11.985 15.616 1.00 97.06 103 VAL A N 1
ATOM 764 C CA . VAL A 1 103 ? -8.361 -12.670 14.430 1.00 97.06 103 VAL A CA 1
ATOM 765 C C . VAL A 1 103 ? -8.367 -11.736 13.218 1.00 97.06 103 VAL A C 1
ATOM 767 O O . VAL A 1 103 ? -7.338 -11.567 12.574 1.00 97.06 103 VAL A O 1
ATOM 770 N N . VAL A 1 104 ? -9.491 -11.058 12.961 1.00 97.50 104 VAL A N 1
ATOM 771 C CA . VAL A 1 104 ? -9.604 -10.076 11.870 1.00 97.50 104 VAL A CA 1
ATOM 772 C C . VAL A 1 104 ? -8.624 -8.918 12.044 1.00 97.50 104 VAL A C 1
ATOM 774 O O . VAL A 1 104 ? -8.040 -8.481 11.063 1.00 97.50 104 VAL A O 1
ATOM 777 N N . ALA A 1 105 ? -8.393 -8.441 13.267 1.00 97.50 105 ALA A N 1
ATOM 778 C CA . ALA A 1 105 ? -7.406 -7.399 13.529 1.00 97.50 105 ALA A CA 1
ATOM 779 C C . ALA A 1 105 ? -5.970 -7.867 13.245 1.00 97.50 105 ALA A C 1
ATOM 781 O O . ALA A 1 105 ? -5.212 -7.146 12.603 1.00 97.50 105 ALA A O 1
ATOM 782 N N . ILE A 1 106 ? -5.606 -9.080 13.675 1.00 98.19 106 ILE A N 1
ATOM 783 C CA . ILE A 1 106 ? -4.273 -9.652 13.435 1.00 98.19 106 ILE A CA 1
ATOM 784 C C . ILE A 1 106 ? -4.026 -9.829 11.934 1.00 98.19 106 ILE A C 1
ATOM 786 O O . ILE A 1 106 ? -2.981 -9.419 11.444 1.00 98.19 106 ILE A O 1
ATOM 790 N N . VAL A 1 107 ? -4.997 -10.377 11.197 1.00 98.06 107 VAL A N 1
ATOM 791 C CA . VAL A 1 107 ? -4.923 -10.523 9.731 1.00 98.06 107 VAL A CA 1
ATOM 792 C C . VAL A 1 107 ? -4.984 -9.163 9.027 1.00 98.06 107 VAL A C 1
ATOM 794 O O . VAL A 1 107 ? -4.361 -8.962 7.991 1.00 98.06 107 VAL A O 1
ATOM 797 N N . GLY A 1 108 ? -5.700 -8.200 9.599 1.00 98.31 108 GLY A N 1
ATOM 798 C CA . GLY A 1 108 ? -5.870 -6.867 9.038 1.00 98.31 108 GLY A CA 1
ATOM 799 C C . GLY A 1 108 ? -4.579 -6.061 8.951 1.00 98.31 108 GLY A C 1
ATOM 800 O O . GLY A 1 108 ? -4.409 -5.304 8.003 1.00 98.31 108 GLY A O 1
ATOM 801 N N . ILE A 1 109 ? -3.655 -6.236 9.903 1.00 98.50 109 ILE A N 1
ATOM 802 C CA . ILE A 1 109 ? -2.358 -5.537 9.910 1.00 98.50 109 ILE A CA 1
ATOM 803 C C . ILE A 1 109 ? -1.576 -5.782 8.606 1.00 98.50 109 ILE A C 1
ATOM 805 O O . ILE A 1 109 ? -1.323 -4.808 7.894 1.00 98.50 109 ILE A O 1
ATOM 809 N N . PRO A 1 110 ? -1.223 -7.030 8.232 1.00 98.44 110 PRO A N 1
ATOM 810 C CA . PRO A 1 110 ? -0.520 -7.277 6.979 1.00 98.44 110 PRO A CA 1
ATOM 811 C C . PRO A 1 110 ? -1.360 -6.905 5.752 1.00 98.44 110 PRO A C 1
ATOM 813 O O . PRO A 1 110 ? -0.787 -6.465 4.763 1.00 98.44 110 PRO A O 1
ATOM 816 N N . VAL A 1 111 ? -2.695 -7.002 5.806 1.00 98.38 111 VAL A N 1
ATOM 817 C CA . VAL A 1 111 ? -3.571 -6.589 4.693 1.00 98.38 111 VAL A CA 1
ATOM 818 C C . VAL A 1 111 ? -3.490 -5.082 4.431 1.00 98.38 111 VAL A C 1
ATOM 820 O O . VAL A 1 111 ? -3.332 -4.683 3.280 1.00 98.38 111 VAL A O 1
ATOM 823 N N . PHE A 1 112 ? -3.551 -4.233 5.463 1.00 98.56 112 PHE A N 1
ATOM 824 C CA . PHE A 1 112 ? -3.421 -2.779 5.294 1.00 98.56 112 PHE A CA 1
ATOM 825 C C . PHE A 1 112 ? -2.028 -2.375 4.813 1.00 98.56 112 PHE A C 1
ATOM 827 O O . PHE A 1 112 ? -1.910 -1.506 3.950 1.00 98.56 112 PHE A O 1
ATOM 834 N N . LEU A 1 113 ? -0.983 -3.022 5.338 1.00 98.25 113 LEU A N 1
ATOM 835 C CA . LEU A 1 113 ? 0.390 -2.783 4.896 1.00 98.25 113 LEU A CA 1
ATOM 836 C C . LEU A 1 113 ? 0.572 -3.187 3.429 1.00 98.25 113 LEU A C 1
ATOM 838 O O . LEU A 1 113 ? 1.041 -2.377 2.636 1.00 98.25 113 LEU A O 1
ATOM 842 N N . ALA A 1 114 ? 0.120 -4.384 3.045 1.00 96.62 114 ALA A N 1
ATOM 843 C CA . ALA A 1 114 ? 0.172 -4.851 1.664 1.00 96.62 114 ALA A CA 1
ATOM 844 C C . ALA A 1 114 ? -0.624 -3.937 0.721 1.00 96.62 114 ALA A C 1
ATOM 846 O O . ALA A 1 114 ? -0.137 -3.603 -0.357 1.00 96.62 114 ALA A O 1
ATOM 847 N N . ALA A 1 115 ? -1.820 -3.495 1.126 1.00 97.44 115 ALA A N 1
ATOM 848 C CA . ALA A 1 115 ? -2.630 -2.569 0.341 1.00 97.44 115 ALA A CA 1
ATOM 849 C C . ALA A 1 115 ? -1.892 -1.244 0.100 1.00 97.44 115 ALA A C 1
ATOM 851 O O . ALA A 1 115 ? -1.829 -0.781 -1.035 1.00 97.44 115 ALA A O 1
ATOM 852 N N . ALA A 1 116 ? -1.271 -0.662 1.129 1.00 97.62 116 ALA A N 1
ATOM 853 C CA . ALA A 1 116 ? -0.493 0.561 0.962 1.00 97.62 116 ALA A CA 1
ATOM 854 C C . ALA A 1 116 ? 0.761 0.351 0.103 1.00 97.62 116 ALA A C 1
ATOM 856 O O . ALA A 1 116 ? 1.049 1.189 -0.746 1.00 97.62 116 ALA A O 1
ATOM 857 N N . THR A 1 117 ? 1.468 -0.775 0.251 1.00 95.56 117 THR A N 1
ATOM 858 C CA . THR A 1 117 ? 2.601 -1.129 -0.618 1.00 95.56 117 THR A CA 1
ATOM 859 C C . THR A 1 117 ? 2.176 -1.206 -2.081 1.00 95.56 117 THR A C 1
ATOM 861 O O . THR A 1 117 ? 2.813 -0.591 -2.933 1.00 95.56 117 THR A O 1
ATOM 864 N N . VAL A 1 118 ? 1.084 -1.915 -2.380 1.00 95.38 118 VAL A N 1
ATOM 865 C CA . VAL A 1 118 ? 0.557 -2.048 -3.745 1.00 95.38 118 VAL A CA 1
ATOM 866 C C . VAL A 1 118 ? 0.063 -0.704 -4.279 1.00 95.38 118 VAL A C 1
ATOM 868 O O . VAL A 1 118 ? 0.367 -0.361 -5.416 1.00 95.38 118 VAL A O 1
ATOM 871 N N . GLY A 1 119 ? -0.634 0.087 -3.462 1.00 95.62 119 GLY A N 1
ATOM 872 C CA . GLY A 1 119 ? -1.126 1.412 -3.839 1.00 95.62 119 GLY A CA 1
ATOM 873 C C . GLY A 1 119 ? -0.008 2.411 -4.150 1.00 95.62 119 GLY A C 1
ATOM 874 O O . GLY A 1 119 ? -0.060 3.095 -5.170 1.00 95.62 119 GLY A O 1
ATOM 875 N N . ILE A 1 120 ? 1.038 2.456 -3.320 1.00 95.38 120 ILE A N 1
ATOM 876 C CA . ILE A 1 120 ? 2.224 3.291 -3.564 1.00 95.38 120 ILE A CA 1
ATOM 877 C C . ILE A 1 120 ? 2.971 2.803 -4.810 1.00 95.38 120 ILE A C 1
ATOM 879 O O . ILE A 1 120 ? 3.323 3.602 -5.675 1.00 95.38 120 ILE A O 1
ATOM 883 N N . ASN A 1 121 ? 3.172 1.489 -4.945 1.00 94.31 121 ASN A N 1
ATOM 884 C CA . ASN A 1 121 ? 3.793 0.901 -6.130 1.00 94.31 121 ASN A CA 1
ATOM 885 C C . ASN A 1 121 ? 3.015 1.238 -7.413 1.00 94.31 121 ASN A C 1
ATOM 887 O O . ASN A 1 121 ? 3.635 1.513 -8.437 1.00 94.31 121 ASN A O 1
ATOM 891 N N . ALA A 1 122 ? 1.681 1.265 -7.350 1.00 92.62 122 ALA A N 1
ATOM 892 C CA . ALA A 1 122 ? 0.818 1.636 -8.465 1.00 92.62 122 ALA A CA 1
ATOM 893 C C . ALA A 1 122 ? 0.922 3.113 -8.853 1.00 92.62 122 ALA A C 1
ATOM 895 O O . ALA A 1 122 ? 0.946 3.412 -10.043 1.00 92.62 122 ALA A O 1
ATOM 896 N N . ASN A 1 123 ? 1.066 4.022 -7.883 1.00 92.19 123 ASN A N 1
ATOM 897 C CA . ASN A 1 123 ? 1.273 5.445 -8.168 1.00 92.19 123 ASN A CA 1
ATOM 898 C C . ASN A 1 123 ? 2.569 5.711 -8.947 1.00 92.19 123 ASN A C 1
ATOM 900 O O . ASN A 1 123 ? 2.615 6.635 -9.753 1.00 92.19 123 ASN A O 1
ATOM 904 N N . TYR A 1 124 ? 3.611 4.910 -8.708 1.00 89.69 124 TYR A N 1
ATOM 905 C CA . TYR A 1 124 ? 4.893 5.038 -9.403 1.00 89.69 124 TYR A CA 1
ATOM 906 C C . TYR A 1 124 ? 5.055 4.100 -10.609 1.00 89.69 124 TYR A C 1
ATOM 908 O O . TYR A 1 124 ? 5.967 4.292 -11.406 1.00 89.69 124 TYR A O 1
ATOM 916 N N . GLY A 1 125 ? 4.227 3.060 -10.735 1.00 85.25 125 GLY A N 1
ATOM 917 C CA . GLY A 1 125 ? 4.370 2.042 -11.778 1.00 85.25 125 GLY A CA 1
ATOM 918 C C . GLY A 1 125 ? 5.658 1.209 -11.684 1.00 85.25 125 GLY A C 1
ATOM 919 O O . GLY A 1 125 ? 6.100 0.685 -12.702 1.00 85.25 125 GLY A O 1
ATOM 920 N N . LEU A 1 126 ? 6.270 1.089 -10.493 1.00 83.50 126 LEU A N 1
ATOM 921 C CA . LEU A 1 126 ? 7.620 0.514 -10.322 1.00 83.50 126 LEU A CA 1
ATOM 922 C C . LEU A 1 126 ? 7.679 -0.973 -10.671 1.00 83.50 126 LEU A C 1
ATOM 924 O O . LEU A 1 126 ? 8.465 -1.394 -11.515 1.00 83.50 126 LEU A O 1
ATOM 928 N N . ASN A 1 127 ? 6.863 -1.780 -9.991 1.00 87.38 127 ASN A N 1
ATOM 929 C CA . ASN A 1 127 ? 6.871 -3.227 -10.144 1.00 87.38 127 ASN A CA 1
ATOM 930 C C . ASN A 1 127 ? 5.538 -3.695 -10.692 1.00 87.38 127 ASN A C 1
ATOM 932 O O . ASN A 1 127 ? 4.499 -3.516 -10.060 1.00 87.38 127 ASN A O 1
ATOM 936 N N . ARG A 1 128 ? 5.571 -4.343 -11.855 1.00 86.88 128 ARG A N 1
ATOM 937 C CA . ARG A 1 128 ? 4.361 -4.878 -12.481 1.00 86.88 128 ARG A CA 1
ATOM 938 C C . ARG A 1 128 ? 3.906 -6.200 -11.890 1.00 86.88 128 ARG A C 1
ATOM 940 O O . ARG A 1 128 ? 2.722 -6.502 -11.956 1.00 86.88 128 ARG A O 1
ATOM 947 N N . THR A 1 129 ? 4.813 -6.978 -11.302 1.00 89.44 129 THR A N 1
ATOM 948 C CA . THR A 1 129 ? 4.502 -8.317 -10.788 1.00 89.44 129 THR A CA 1
ATOM 949 C C . THR A 1 129 ? 4.838 -8.483 -9.308 1.00 89.44 129 THR A C 1
ATOM 951 O O . THR A 1 129 ? 5.668 -7.747 -8.767 1.00 89.44 129 THR A O 1
ATOM 954 N N . LEU A 1 130 ? 4.234 -9.486 -8.654 1.00 85.94 130 LEU A N 1
ATOM 955 C CA . LEU A 1 130 ? 4.603 -9.881 -7.285 1.00 85.94 130 LEU A CA 1
ATOM 956 C C . LEU A 1 130 ? 6.087 -10.248 -7.171 1.00 85.94 130 LEU A C 1
ATOM 958 O O . LEU A 1 130 ? 6.731 -9.891 -6.191 1.00 85.94 130 LEU A O 1
ATOM 962 N N . GLY A 1 131 ? 6.640 -10.918 -8.185 1.00 85.50 131 GLY A N 1
ATOM 963 C CA . GLY A 1 131 ? 8.070 -11.192 -8.272 1.00 85.50 131 GLY A CA 1
ATOM 964 C C . GLY A 1 131 ? 8.888 -9.906 -8.257 1.00 85.50 131 GLY A C 1
ATOM 965 O O . GLY A 1 131 ? 9.799 -9.791 -7.447 1.00 85.50 131 GLY A O 1
ATOM 966 N N . GLY A 1 132 ? 8.497 -8.899 -9.045 1.00 85.31 132 GLY A N 1
ATOM 967 C CA . GLY A 1 132 ? 9.137 -7.581 -9.024 1.00 85.31 132 GLY A CA 1
ATOM 968 C C . GLY A 1 132 ? 9.130 -6.941 -7.633 1.00 85.31 132 GLY A C 1
ATOM 969 O O . GLY A 1 132 ? 10.179 -6.527 -7.147 1.00 85.31 132 GLY A O 1
ATOM 970 N N . LEU A 1 133 ? 7.983 -6.954 -6.941 1.00 86.25 133 LEU A N 1
ATOM 971 C CA . LEU A 1 133 ? 7.874 -6.434 -5.569 1.00 86.25 133 LEU A CA 1
ATOM 972 C C . LEU A 1 133 ? 8.791 -7.153 -4.568 1.00 86.25 133 LEU A C 1
ATOM 974 O O . LEU A 1 133 ? 9.271 -6.533 -3.624 1.00 86.25 133 LEU A O 1
ATOM 978 N N . LEU A 1 134 ? 9.031 -8.450 -4.769 1.00 87.38 134 LEU A N 1
ATOM 979 C CA . LEU A 1 134 ? 9.900 -9.273 -3.924 1.00 87.38 134 LEU A CA 1
ATOM 980 C C . LEU A 1 134 ? 11.359 -9.304 -4.408 1.00 87.38 134 LEU A C 1
ATOM 982 O O . LEU A 1 134 ? 12.155 -10.072 -3.873 1.00 87.38 134 LEU A O 1
ATOM 986 N N . ALA A 1 135 ? 11.711 -8.499 -5.418 1.00 84.69 135 ALA A N 1
ATOM 987 C CA . ALA A 1 135 ? 13.010 -8.517 -6.093 1.00 84.69 135 ALA A CA 1
ATOM 988 C C . ALA A 1 135 ? 13.393 -9.894 -6.685 1.00 84.69 135 ALA A C 1
ATOM 990 O O . ALA A 1 135 ? 14.569 -10.242 -6.794 1.00 84.69 135 ALA A O 1
ATOM 991 N N . ILE A 1 136 ? 12.393 -10.677 -7.099 1.00 85.00 136 ILE A N 1
ATOM 992 C CA . ILE A 1 136 ? 12.540 -11.979 -7.752 1.00 85.00 136 ILE A CA 1
ATOM 993 C C . ILE A 1 136 ? 12.294 -11.824 -9.255 1.00 85.00 136 ILE A C 1
ATOM 995 O O . ILE A 1 136 ? 11.177 -11.550 -9.703 1.00 85.00 136 ILE A O 1
ATOM 999 N N . THR A 1 137 ? 13.336 -12.061 -10.051 1.00 77.44 137 THR A N 1
ATOM 1000 C CA . THR A 1 137 ? 13.235 -12.086 -11.513 1.00 77.44 137 THR A CA 1
ATOM 1001 C C . THR A 1 137 ? 12.737 -13.448 -11.982 1.00 77.44 137 THR A C 1
ATOM 1003 O O . THR A 1 137 ? 13.416 -14.455 -11.795 1.00 77.44 137 THR A O 1
ATOM 1006 N N . VAL A 1 138 ? 11.581 -13.471 -12.644 1.00 78.94 138 VAL A N 1
ATOM 1007 C CA . VAL A 1 138 ? 11.067 -14.655 -13.345 1.00 78.94 138 VAL A CA 1
ATOM 1008 C C . VAL A 1 138 ? 11.345 -14.473 -14.839 1.00 78.94 138 VAL A C 1
ATOM 1010 O O . VAL A 1 138 ? 10.764 -13.559 -15.433 1.00 78.94 138 VAL A O 1
ATOM 1013 N N . PRO A 1 139 ? 12.233 -15.279 -15.455 1.00 76.56 139 PRO A N 1
ATOM 1014 C CA . PRO A 1 139 ? 12.485 -15.210 -16.890 1.00 76.56 139 PRO A CA 1
ATOM 1015 C C . PRO A 1 139 ? 11.199 -15.433 -17.685 1.00 76.56 139 PRO A C 1
ATOM 1017 O O . PRO A 1 139 ? 10.427 -16.347 -17.394 1.00 76.56 139 PRO A O 1
ATOM 1020 N N . LYS A 1 140 ? 10.986 -14.609 -18.710 1.00 82.06 140 LYS A N 1
ATOM 1021 C CA . LYS A 1 140 ? 9.903 -14.768 -19.688 1.00 82.06 140 LYS A CA 1
ATOM 1022 C C . LYS A 1 140 ? 10.519 -14.682 -21.079 1.00 82.06 140 LYS A C 1
ATOM 1024 O O . LYS A 1 140 ? 10.466 -13.612 -21.677 1.00 82.06 140 LYS A O 1
ATOM 1029 N N . PRO A 1 141 ? 11.178 -15.752 -21.554 1.00 83.44 141 PRO A N 1
ATOM 1030 C CA . PRO A 1 141 ? 11.919 -15.703 -22.801 1.00 83.44 141 PRO A CA 1
ATOM 1031 C C . PRO A 1 141 ? 11.012 -15.289 -23.956 1.00 83.44 141 PRO A C 1
ATOM 1033 O O . PRO A 1 141 ? 9.968 -15.906 -24.161 1.00 83.44 141 PRO A O 1
ATOM 1036 N N . ILE A 1 142 ? 11.423 -14.268 -24.702 1.00 85.12 142 ILE A N 1
ATOM 1037 C CA . ILE A 1 142 ? 10.759 -13.860 -25.942 1.00 85.12 142 ILE A CA 1
ATOM 1038 C C . ILE A 1 142 ? 11.634 -14.225 -27.133 1.00 85.12 142 ILE A C 1
ATOM 1040 O O . ILE A 1 142 ? 12.861 -14.096 -27.096 1.00 85.12 142 ILE A O 1
ATOM 1044 N N . ALA A 1 143 ? 10.995 -14.702 -28.195 1.00 82.31 143 ALA A N 1
ATOM 1045 C CA . ALA A 1 143 ? 11.676 -14.984 -29.445 1.00 82.31 143 ALA A CA 1
ATOM 1046 C C . ALA A 1 143 ? 11.817 -13.680 -30.233 1.00 82.31 143 ALA A C 1
ATOM 1048 O O . ALA A 1 143 ? 10.824 -13.086 -30.643 1.00 82.31 143 ALA A O 1
ATOM 1049 N N . LEU A 1 144 ? 13.055 -13.238 -30.443 1.00 78.88 144 LEU A N 1
ATOM 1050 C CA . LEU A 1 144 ? 13.337 -12.121 -31.337 1.00 78.88 144 LEU A CA 1
ATOM 1051 C C . LEU A 1 144 ? 13.614 -12.646 -32.738 1.00 78.88 144 LEU A C 1
ATOM 1053 O O . LEU A 1 144 ? 14.390 -13.589 -32.914 1.00 78.88 144 LEU A O 1
ATOM 1057 N N . THR A 1 145 ? 13.035 -11.987 -33.736 1.00 76.69 145 THR A N 1
ATOM 1058 C CA . THR A 1 145 ? 13.461 -12.169 -35.121 1.00 76.69 145 THR A CA 1
ATOM 1059 C C . 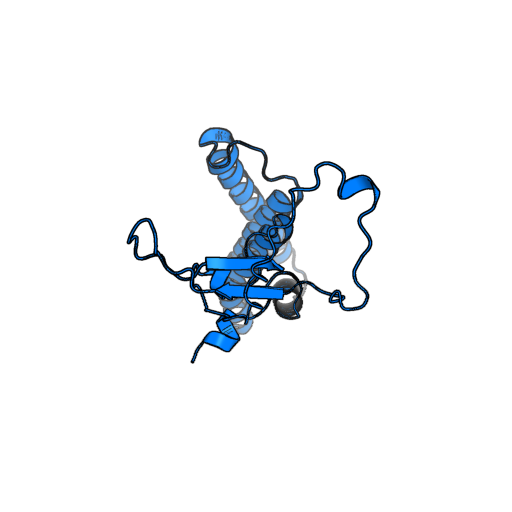THR A 1 145 ? 14.908 -11.681 -35.244 1.00 76.69 145 THR A C 1
ATOM 1061 O O . THR A 1 145 ? 15.197 -10.556 -34.821 1.00 76.69 145 THR A O 1
ATOM 1064 N N . PRO A 1 146 ? 15.838 -12.494 -35.781 1.00 71.94 146 PRO A N 1
ATOM 1065 C CA . PRO A 1 146 ? 17.213 -12.063 -35.987 1.00 71.94 146 PRO A CA 1
ATOM 1066 C C . PRO A 1 146 ? 17.249 -10.780 -36.824 1.00 71.94 146 PRO A C 1
ATOM 1068 O O . PRO A 1 146 ? 16.472 -10.666 -37.776 1.00 71.94 146 PRO A O 1
ATOM 1071 N N . PRO A 1 147 ? 18.137 -9.822 -36.510 1.00 67.19 147 PRO A N 1
ATOM 1072 C CA . PRO A 1 147 ? 18.274 -8.629 -37.327 1.00 67.19 147 PRO A CA 1
ATOM 1073 C C . PRO A 1 147 ? 18.623 -9.032 -38.761 1.00 67.19 147 PRO A C 1
ATOM 1075 O O . PRO A 1 147 ? 19.580 -9.773 -38.999 1.00 67.19 147 PRO A O 1
ATOM 1078 N N . THR A 1 148 ? 17.847 -8.542 -39.725 1.00 66.06 148 THR A N 1
ATOM 1079 C CA . THR A 1 148 ? 18.161 -8.703 -41.143 1.00 66.06 148 THR A CA 1
ATOM 1080 C C . THR A 1 148 ? 19.488 -7.996 -41.410 1.00 66.06 148 THR A C 1
ATOM 1082 O O . THR A 1 148 ? 19.651 -6.834 -41.049 1.00 66.06 148 THR A O 1
ATOM 1085 N N . SER A 1 149 ? 20.449 -8.666 -42.050 1.00 57.41 149 SER A N 1
ATOM 1086 C CA . SER A 1 149 ? 21.810 -8.150 -42.303 1.00 57.41 149 SER A CA 1
ATOM 1087 C C . SER A 1 149 ? 21.875 -6.946 -43.258 1.00 57.41 149 SER A C 1
ATOM 1089 O O . SER A 1 149 ? 22.954 -6.568 -43.714 1.00 57.41 149 SER A O 1
ATOM 1091 N N . ALA A 1 150 ? 20.733 -6.349 -43.595 1.00 60.22 150 ALA A N 1
ATOM 1092 C CA . ALA A 1 150 ? 20.672 -5.144 -44.392 1.00 60.22 150 ALA A CA 1
ATOM 1093 C C . ALA A 1 150 ? 21.195 -3.977 -43.552 1.00 60.22 150 ALA A C 1
ATOM 1095 O O . ALA A 1 150 ? 20.619 -3.620 -42.525 1.00 60.22 150 ALA A O 1
ATOM 1096 N N . ALA A 1 151 ? 22.292 -3.370 -44.004 1.00 54.59 151 ALA A N 1
ATOM 1097 C CA . ALA A 1 151 ? 22.753 -2.089 -43.498 1.00 54.59 151 ALA A CA 1
ATOM 1098 C C . ALA A 1 151 ? 21.698 -1.025 -43.836 1.00 54.59 151 ALA A C 1
ATOM 1100 O O . ALA A 1 151 ? 21.776 -0.345 -44.859 1.00 54.59 151 ALA A O 1
ATOM 1101 N N . HIS A 1 152 ? 20.669 -0.906 -43.000 1.00 60.16 152 HIS A N 1
ATOM 1102 C CA . HIS A 1 152 ? 19.762 0.222 -43.068 1.00 60.16 152 HIS A CA 1
ATOM 1103 C C . HIS A 1 152 ? 20.580 1.466 -42.730 1.00 60.16 152 HIS A C 1
ATOM 1105 O O . HIS A 1 152 ? 21.127 1.588 -41.633 1.00 60.16 152 HIS A O 1
ATOM 1111 N N . ARG A 1 153 ? 20.717 2.376 -43.703 1.00 70.75 153 ARG A N 1
ATOM 1112 C CA . ARG A 1 153 ? 21.239 3.713 -43.421 1.00 70.75 153 ARG A CA 1
ATOM 1113 C C . ARG A 1 153 ? 20.368 4.308 -42.324 1.00 70.75 153 ARG A C 1
ATOM 1115 O O . ARG A 1 153 ? 19.145 4.266 -42.429 1.00 70.75 153 ARG A O 1
ATOM 1122 N N . TYR A 1 154 ? 21.011 4.809 -41.277 1.00 78.69 154 TYR A N 1
ATOM 1123 C CA . TYR A 1 154 ? 20.316 5.471 -40.187 1.00 78.69 154 TYR A CA 1
ATOM 1124 C C . TYR A 1 154 ? 19.533 6.659 -40.749 1.00 78.69 154 TYR A C 1
ATOM 1126 O O . TYR A 1 154 ? 20.121 7.585 -41.309 1.00 78.69 154 TYR A O 1
ATOM 1134 N N . ASP A 1 155 ? 18.212 6.593 -40.640 1.00 86.06 155 ASP A N 1
ATOM 1135 C CA . ASP A 1 155 ? 17.309 7.621 -41.131 1.00 86.06 155 ASP A CA 1
ATOM 1136 C C . ASP A 1 155 ? 17.037 8.633 -40.017 1.00 86.06 155 ASP A C 1
ATOM 1138 O O . ASP A 1 155 ? 16.253 8.393 -39.096 1.00 86.06 155 ASP A O 1
ATOM 1142 N N . THR A 1 156 ? 17.713 9.777 -40.092 1.00 90.38 156 THR A N 1
ATOM 1143 C CA . THR A 1 156 ? 17.569 10.868 -39.121 1.00 90.38 156 THR A CA 1
ATOM 1144 C C . THR A 1 156 ? 16.201 11.550 -39.181 1.00 90.38 156 THR A C 1
ATOM 1146 O O . THR A 1 156 ? 15.857 12.297 -38.265 1.00 90.38 156 THR A O 1
ATOM 1149 N N . GLU A 1 157 ? 15.420 11.329 -40.242 1.00 93.31 157 GLU A N 1
ATOM 1150 C CA . GLU A 1 157 ? 14.107 11.940 -40.445 1.00 93.31 157 GLU A CA 1
ATOM 1151 C C . GLU A 1 157 ? 12.946 10.954 -40.292 1.00 93.31 157 GLU A C 1
ATOM 1153 O O . GLU A 1 157 ? 11.800 11.345 -40.514 1.00 93.31 157 GLU A O 1
ATOM 1158 N N . LEU A 1 158 ? 13.208 9.727 -39.819 1.00 90.62 158 LEU A N 1
ATOM 1159 C CA . LEU A 1 158 ? 12.205 8.672 -39.640 1.00 90.62 158 LEU A CA 1
ATOM 1160 C C . LEU A 1 158 ? 10.927 9.174 -38.951 1.00 90.62 158 LEU A C 1
ATOM 1162 O O . LEU A 1 158 ? 9.823 8.824 -39.353 1.00 90.62 158 LEU A O 1
ATOM 1166 N N . TRP A 1 159 ? 11.056 10.052 -37.954 1.00 90.62 159 TRP A N 1
ATOM 1167 C CA . TRP A 1 159 ? 9.929 10.641 -37.223 1.00 90.62 159 TRP A CA 1
ATOM 1168 C C . TRP A 1 159 ? 8.936 11.425 -38.104 1.00 90.62 159 TRP A C 1
ATOM 1170 O O . TRP A 1 159 ? 7.780 11.576 -37.714 1.00 90.62 159 TRP A O 1
ATOM 1180 N N . LYS A 1 160 ? 9.346 11.910 -39.286 1.00 95.38 160 LYS A N 1
ATOM 1181 C CA . LYS A 1 160 ? 8.486 12.655 -40.223 1.00 95.38 160 LYS A CA 1
ATOM 1182 C C . LYS A 1 160 ? 7.593 11.753 -41.070 1.00 95.38 160 LYS A C 1
ATOM 1184 O O . LYS A 1 160 ? 6.546 12.200 -41.532 1.00 95.38 160 LYS A O 1
ATOM 1189 N N . HIS A 1 161 ? 8.011 10.516 -41.326 1.00 92.81 161 HIS A N 1
ATOM 1190 C CA . HIS A 1 161 ? 7.332 9.625 -42.275 1.00 92.81 161 HIS A CA 1
ATOM 1191 C C . HIS A 1 161 ? 7.149 8.197 -41.761 1.00 92.81 161 HIS A C 1
ATOM 1193 O O . HIS A 1 161 ? 6.721 7.321 -42.516 1.00 92.81 161 HIS A O 1
ATOM 1199 N N . TRP A 1 162 ? 7.457 7.941 -40.490 1.00 92.06 162 TRP A N 1
ATOM 1200 C CA . TRP A 1 162 ? 7.155 6.672 -39.856 1.00 92.06 162 TRP A CA 1
ATOM 1201 C C . TRP A 1 162 ? 5.651 6.408 -39.921 1.00 92.06 162 TRP A C 1
ATOM 1203 O O . TRP A 1 162 ? 4.822 7.270 -39.616 1.00 92.06 162 TRP A O 1
ATOM 1213 N N . ARG A 1 163 ? 5.300 5.191 -40.324 1.00 93.12 163 ARG A N 1
ATOM 1214 C CA . ARG A 1 163 ? 3.938 4.670 -40.269 1.00 93.12 163 ARG A CA 1
ATOM 1215 C C . ARG A 1 163 ? 3.994 3.297 -39.628 1.00 93.12 163 ARG A C 1
ATOM 1217 O O . ARG A 1 163 ? 4.905 2.527 -39.927 1.00 93.12 163 ARG A O 1
ATOM 1224 N N . ALA A 1 164 ? 3.018 3.011 -38.771 1.00 89.38 164 ALA A N 1
ATOM 1225 C CA . ALA A 1 164 ? 2.879 1.700 -38.158 1.00 89.38 164 ALA A CA 1
ATOM 1226 C C . ALA A 1 164 ? 2.799 0.622 -39.258 1.00 89.38 164 ALA A C 1
ATOM 1228 O O . ALA A 1 164 ? 1.948 0.739 -40.148 1.00 89.38 164 ALA A O 1
ATOM 1229 N N . PRO A 1 165 ? 3.678 -0.394 -39.229 1.00 88.06 165 PRO A N 1
ATOM 1230 C CA . PRO A 1 165 ? 3.573 -1.550 -40.109 1.00 88.06 165 PRO A CA 1
ATOM 1231 C C . PRO A 1 165 ? 2.216 -2.246 -39.956 1.00 88.06 165 PRO A C 1
ATOM 1233 O O . PRO A 1 165 ? 1.623 -2.236 -38.877 1.00 88.06 165 PRO A O 1
ATOM 1236 N N . SER A 1 166 ? 1.720 -2.874 -41.024 1.00 91.75 166 SER A N 1
ATOM 1237 C CA . SER A 1 166 ? 0.427 -3.576 -40.999 1.00 91.75 166 SER A CA 1
ATOM 1238 C C . SER A 1 166 ? 0.394 -4.762 -40.030 1.00 91.75 166 SER A C 1
ATOM 1240 O O . SER A 1 166 ? -0.679 -5.185 -39.615 1.00 91.75 166 SER A O 1
ATOM 1242 N N . ASP A 1 167 ? 1.561 -5.303 -39.694 1.00 87.06 167 ASP A N 1
ATOM 1243 C CA . ASP A 1 167 ? 1.786 -6.414 -38.772 1.00 87.06 167 ASP A CA 1
ATOM 1244 C C . ASP A 1 167 ? 2.181 -5.958 -37.356 1.00 87.06 167 ASP A C 1
ATOM 1246 O O . ASP A 1 167 ? 2.486 -6.793 -36.505 1.00 87.06 167 ASP A O 1
ATOM 1250 N N . MET A 1 168 ? 2.160 -4.649 -37.072 1.00 87.50 168 MET A N 1
ATOM 1251 C CA . MET A 1 168 ? 2.512 -4.132 -35.751 1.00 87.50 168 MET A CA 1
ATOM 1252 C C . MET A 1 168 ? 1.522 -4.639 -34.684 1.00 87.50 168 MET A C 1
ATOM 1254 O O . MET A 1 168 ? 0.313 -4.418 -34.817 1.00 87.50 168 MET A O 1
ATOM 1258 N N . PRO A 1 169 ? 1.996 -5.281 -33.598 1.00 87.12 169 PRO A N 1
ATOM 1259 C CA . PRO A 1 169 ? 1.121 -5.746 -32.530 1.00 87.12 169 PRO A CA 1
ATOM 1260 C C . PRO A 1 169 ? 0.343 -4.604 -31.870 1.00 87.12 169 PRO A C 1
ATOM 1262 O O . PRO A 1 169 ? 0.878 -3.534 -31.592 1.00 87.12 169 PRO A O 1
ATOM 1265 N N . ALA A 1 170 ? -0.922 -4.861 -31.527 1.00 89.00 170 ALA A N 1
ATOM 1266 C CA . ALA A 1 170 ? -1.763 -3.889 -30.821 1.00 89.00 170 ALA A CA 1
ATOM 1267 C C . ALA A 1 170 ? -1.331 -3.644 -29.359 1.00 89.00 170 ALA A C 1
ATOM 1269 O O . ALA A 1 170 ? -1.803 -2.704 -28.718 1.00 89.00 170 ALA A O 1
ATOM 1270 N N . ARG A 1 171 ? -0.487 -4.516 -28.796 1.00 87.50 171 ARG A N 1
ATOM 1271 C CA . ARG A 1 171 ? 0.068 -4.398 -27.444 1.00 87.50 171 ARG A CA 1
ATOM 1272 C C . ARG A 1 171 ? 1.537 -4.777 -27.478 1.00 87.50 171 ARG A C 1
ATOM 1274 O O . ARG A 1 171 ? 1.899 -5.718 -28.177 1.00 87.50 171 ARG A O 1
ATOM 1281 N N . GLY A 1 172 ? 2.324 -4.076 -26.674 1.00 84.94 172 GLY A N 1
ATOM 1282 C CA . GLY A 1 172 ? 3.715 -4.430 -26.458 1.00 84.94 172 GLY A CA 1
ATOM 1283 C C . GLY A 1 172 ? 3.888 -5.713 -25.648 1.00 84.94 172 GLY A C 1
ATOM 1284 O O . GLY A 1 172 ? 2.986 -6.127 -24.908 1.00 84.94 172 GLY A O 1
ATOM 1285 N N . GLU A 1 173 ? 5.063 -6.318 -25.766 1.00 84.81 173 GLU A N 1
ATOM 1286 C CA . GLU A 1 173 ? 5.447 -7.532 -25.049 1.00 84.81 173 GLU A CA 1
ATOM 1287 C C . GLU A 1 173 ? 6.671 -7.269 -24.170 1.00 84.81 173 GLU A C 1
ATOM 1289 O O . GLU A 1 173 ? 7.604 -6.568 -24.554 1.00 84.81 173 GLU A O 1
ATOM 1294 N N . VAL A 1 174 ? 6.664 -7.833 -22.959 1.00 84.62 174 VAL A N 1
ATOM 1295 C CA . VAL A 1 174 ? 7.794 -7.744 -22.031 1.00 84.62 174 VAL A CA 1
ATOM 1296 C C . VAL A 1 174 ? 8.332 -9.131 -21.769 1.00 84.62 174 VAL A C 1
ATOM 1298 O O . VAL A 1 174 ? 7.591 -10.008 -21.319 1.00 84.62 174 VAL A O 1
ATOM 1301 N N . GLY A 1 175 ? 9.629 -9.303 -21.982 1.00 87.12 175 GLY A N 1
ATOM 1302 C CA . GLY A 1 175 ? 10.277 -10.595 -21.842 1.00 87.12 175 GLY A CA 1
ATOM 1303 C C . GLY A 1 175 ? 11.754 -10.510 -21.513 1.00 87.12 175 GLY A C 1
ATOM 1304 O O . GLY A 1 175 ? 12.296 -9.437 -21.253 1.00 87.12 175 GLY A O 1
ATOM 1305 N N . THR A 1 176 ? 12.403 -11.667 -21.509 1.00 88.69 176 THR A N 1
ATOM 1306 C CA . THR A 1 176 ? 13.845 -11.798 -21.358 1.00 88.69 176 THR A CA 1
ATOM 1307 C C . THR A 1 176 ? 14.484 -12.314 -22.636 1.00 88.69 176 THR A C 1
ATOM 1309 O O . THR A 1 176 ? 13.909 -13.118 -23.367 1.00 88.69 176 THR A O 1
ATOM 1312 N N . VAL A 1 177 ? 15.695 -11.846 -22.916 1.00 89.31 177 VAL A N 1
ATOM 1313 C CA . VAL A 1 177 ? 16.516 -12.356 -24.010 1.00 89.31 177 VAL A CA 1
ATOM 1314 C C . VAL A 1 177 ? 17.954 -12.523 -23.548 1.00 89.31 177 VAL A C 1
ATOM 1316 O O . VAL A 1 177 ? 18.481 -11.751 -22.741 1.00 89.31 177 VAL A O 1
ATOM 1319 N N . ARG A 1 178 ? 18.622 -13.545 -24.074 1.00 88.25 178 ARG A N 1
ATOM 1320 C CA . ARG A 1 178 ? 20.057 -13.720 -23.880 1.00 88.25 178 ARG A CA 1
ATOM 1321 C C . ARG A 1 178 ? 20.811 -12.935 -24.944 1.00 88.25 178 ARG A C 1
ATOM 1323 O O . ARG A 1 178 ? 20.697 -13.244 -26.124 1.00 88.25 178 ARG A O 1
ATOM 1330 N N . ILE A 1 179 ? 21.624 -11.974 -24.510 1.00 85.00 179 ILE A N 1
ATOM 1331 C CA . ILE A 1 179 ? 22.548 -11.240 -25.381 1.00 85.00 179 ILE A CA 1
ATOM 1332 C C . ILE A 1 179 ? 23.936 -11.887 -25.258 1.00 85.00 179 ILE A C 1
ATOM 1334 O O . ILE A 1 179 ? 24.522 -11.846 -24.172 1.00 85.00 179 ILE A O 1
ATOM 1338 N N . PRO A 1 180 ? 24.471 -12.519 -26.320 1.00 86.44 180 PRO A N 1
ATOM 1339 C CA . PRO A 1 180 ? 25.792 -13.137 -26.271 1.00 86.44 180 PRO A CA 1
ATOM 1340 C C . PRO A 1 180 ? 26.909 -12.088 -26.105 1.00 86.44 180 PRO A C 1
ATOM 1342 O O . PRO A 1 180 ? 26.914 -11.092 -26.830 1.00 86.44 180 PRO A O 1
ATOM 1345 N N . PRO A 1 181 ? 27.894 -12.294 -25.212 1.00 87.06 181 PRO A N 1
ATOM 1346 C CA . PRO A 1 181 ? 28.955 -11.319 -24.961 1.00 87.06 181 PRO A CA 1
ATOM 1347 C C . PRO A 1 181 ? 30.133 -11.483 -25.931 1.00 87.06 181 PRO A C 1
ATOM 1349 O O . PRO A 1 181 ? 31.262 -11.740 -25.519 1.00 87.06 181 PRO A O 1
ATOM 1352 N N . THR A 1 182 ? 29.875 -11.361 -27.232 1.00 88.50 182 THR A N 1
ATOM 1353 C CA . THR A 1 182 ? 30.864 -11.650 -28.289 1.00 88.50 182 THR A CA 1
ATOM 1354 C C . THR A 1 182 ? 32.070 -10.708 -28.290 1.00 88.50 182 THR A C 1
ATOM 1356 O O . THR A 1 182 ? 33.156 -11.139 -28.659 1.00 88.50 182 THR A O 1
ATOM 1359 N N . ALA A 1 183 ? 31.904 -9.453 -27.859 1.00 89.75 183 ALA A N 1
ATOM 1360 C CA . ALA A 1 183 ? 32.987 -8.465 -27.823 1.00 89.75 183 ALA A CA 1
ATOM 1361 C C . ALA A 1 183 ? 33.679 -8.359 -26.452 1.00 89.75 183 ALA A C 1
ATOM 1363 O O . ALA A 1 183 ? 34.900 -8.279 -26.381 1.00 89.75 183 ALA A O 1
ATOM 1364 N N . SER A 1 184 ? 32.910 -8.336 -25.358 1.00 91.06 184 SER A N 1
ATOM 1365 C CA . SER A 1 184 ? 33.442 -8.066 -24.013 1.00 91.06 184 SER A CA 1
ATOM 1366 C C . SER A 1 184 ? 33.756 -9.318 -23.194 1.00 91.06 184 SER A C 1
ATOM 1368 O O . SER A 1 184 ? 34.441 -9.218 -22.180 1.00 91.06 184 SER A O 1
ATOM 1370 N N . GLY A 1 185 ? 33.202 -10.484 -23.554 1.00 90.44 185 GLY A N 1
ATOM 1371 C CA . GLY A 1 185 ? 33.277 -11.706 -22.743 1.00 90.44 185 GLY A CA 1
ATOM 1372 C C . GLY A 1 185 ? 32.516 -11.649 -21.406 1.00 90.44 185 GLY A C 1
ATOM 1373 O O . GLY A 1 185 ? 32.523 -12.623 -20.652 1.00 90.44 185 GLY A O 1
ATOM 1374 N N . PHE A 1 186 ? 31.837 -10.539 -21.095 1.00 90.06 186 PHE A N 1
ATOM 1375 C CA . PHE A 1 186 ? 31.124 -10.346 -19.832 1.00 90.06 186 PHE A CA 1
ATOM 1376 C C . PHE A 1 186 ? 29.921 -11.292 -19.697 1.00 90.06 186 PHE A C 1
ATOM 1378 O O . PHE A 1 186 ? 28.990 -11.261 -20.499 1.00 90.06 186 PHE A O 1
ATOM 1385 N N . ARG A 1 187 ? 29.894 -12.114 -18.643 1.00 88.25 187 ARG A N 1
ATOM 1386 C CA . ARG A 1 187 ? 28.768 -13.019 -18.358 1.00 88.25 187 ARG A CA 1
ATOM 1387 C C . ARG A 1 187 ? 27.590 -12.262 -17.741 1.00 88.25 187 ARG A C 1
ATOM 1389 O O . ARG A 1 187 ? 27.411 -12.255 -16.526 1.00 88.25 187 ARG A O 1
ATOM 1396 N N . ALA A 1 188 ? 26.784 -11.637 -18.593 1.00 86.62 188 ALA A N 1
ATOM 1397 C CA . ALA A 1 188 ? 25.554 -10.974 -18.180 1.00 86.62 188 ALA A CA 1
ATOM 1398 C C . ALA A 1 188 ? 24.440 -11.978 -17.830 1.00 86.62 188 ALA A C 1
ATOM 1400 O O . ALA A 1 188 ? 24.343 -13.063 -18.409 1.00 86.62 188 ALA A O 1
ATOM 1401 N N . ARG A 1 189 ? 23.555 -11.575 -16.910 1.00 86.31 189 ARG A N 1
ATOM 1402 C CA . ARG A 1 189 ? 22.221 -12.182 -16.766 1.00 86.31 189 ARG A CA 1
ATOM 1403 C C . ARG A 1 189 ? 21.367 -11.888 -18.006 1.00 86.31 189 ARG A C 1
ATOM 1405 O O . ARG A 1 189 ? 21.716 -11.013 -18.797 1.00 86.31 189 ARG A O 1
ATOM 1412 N N . GLU A 1 190 ? 20.240 -12.581 -18.156 1.00 87.00 190 GLU A N 1
ATOM 1413 C CA . GLU A 1 190 ? 19.301 -12.281 -19.245 1.00 87.00 190 GLU A CA 1
ATOM 1414 C C . GLU A 1 190 ? 18.834 -10.820 -19.193 1.00 87.00 190 GLU A C 1
ATOM 1416 O O . GLU A 1 190 ? 18.570 -10.272 -18.117 1.00 87.00 190 GLU A O 1
ATOM 1421 N N . ALA A 1 191 ? 18.764 -10.189 -20.363 1.00 85.19 191 ALA A N 1
ATOM 1422 C CA . ALA A 1 191 ? 18.312 -8.817 -20.514 1.00 85.19 191 ALA A CA 1
ATOM 1423 C C . ALA A 1 191 ? 16.783 -8.781 -20.512 1.00 85.19 191 ALA A C 1
ATOM 1425 O O . ALA A 1 191 ? 16.156 -9.603 -21.173 1.00 85.19 191 ALA A O 1
ATOM 1426 N N . GLY A 1 192 ? 16.193 -7.825 -19.794 1.00 86.75 192 GLY A N 1
ATOM 1427 C CA . GLY A 1 192 ? 14.773 -7.510 -19.935 1.00 86.75 192 GLY A CA 1
ATOM 1428 C C . GLY A 1 192 ? 14.549 -6.669 -21.190 1.00 86.75 192 GLY A C 1
ATOM 1429 O O . GLY A 1 192 ? 15.296 -5.721 -21.427 1.00 86.75 192 GLY A O 1
ATOM 1430 N N . LEU A 1 193 ? 13.534 -7.010 -21.975 1.00 86.50 193 LEU A N 1
ATOM 1431 C CA . LEU A 1 193 ? 13.141 -6.298 -23.185 1.00 86.50 193 LEU A CA 1
ATOM 1432 C C . LEU A 1 193 ? 11.674 -5.870 -23.090 1.00 86.50 193 LEU A C 1
ATOM 1434 O O . LEU A 1 193 ? 10.849 -6.620 -22.570 1.00 86.50 193 LEU A O 1
ATOM 1438 N N . TYR A 1 194 ? 11.373 -4.688 -23.622 1.00 84.19 194 TYR A N 1
ATOM 1439 C CA . TYR A 1 194 ? 10.024 -4.196 -23.895 1.00 84.19 194 TYR A CA 1
ATOM 1440 C C . TYR A 1 194 ? 9.945 -3.928 -25.402 1.00 84.19 194 TYR A C 1
ATOM 1442 O O . TYR A 1 194 ? 10.773 -3.172 -25.916 1.00 84.19 194 TYR A O 1
ATOM 1450 N N . LEU A 1 195 ? 9.005 -4.576 -26.088 1.00 84.31 195 LEU A N 1
ATOM 1451 C CA . LEU A 1 195 ? 8.725 -4.430 -27.520 1.00 84.31 195 LEU A CA 1
ATOM 1452 C C . LEU A 1 195 ? 7.381 -3.742 -27.724 1.00 84.31 195 LEU A C 1
ATOM 1454 O O . LEU A 1 195 ? 6.464 -4.060 -26.936 1.00 84.31 195 LEU A O 1
#

Secondary structure (DSSP, 8-state):
--HHHHT-BSSSSHHHHHHHHHHHHHHHHHH-S---HHHHHHHHHHHHHHHHHHHHHHIIIIIIS-TTSS---HHHHHHHHHHHHHHHHHHHHTTPSSTHHHHHHHHHHHHHHHHHHHHHHHHHT--SBHHHHTT-----B--PPPPPS------TTHHHH----TT--SS--EEEE----TTT---PPPEEEE-

Foldseek 3Di:
DCLVQQAAFLQPHCVLVVLVVLLVVLVCVLPPDDDDPVVVVQLVVLLVQLQVVLVVCCCVCCPPVVVPVDDLDDQLSVLSSQLSSQLSSLVSQQVDPPNVSVVSSVVSNVSSVVSSLSSSCNVVVQAGGNCSVVVHDDAFDDDDDPDDPDPDDDDPCCVVPPDQDPPHDPDKDWGWDDDDPPPPNDPDDTDIDID

pLDDT: mean 90.45, std 8.36, range [54.59, 98.69]